Protein AF-A0A8J9X5U4-F1 (afdb_monomer)

Structure (mmCIF, N/CA/C/O backbone):
data_AF-A0A8J9X5U4-F1
#
_entry.id   AF-A0A8J9X5U4-F1
#
loop_
_atom_site.group_PDB
_atom_site.id
_atom_site.type_symbol
_atom_site.label_atom_id
_atom_site.label_alt_id
_atom_site.label_comp_id
_atom_site.label_asym_id
_atom_site.label_entity_id
_atom_site.label_seq_id
_atom_site.pdbx_PDB_ins_code
_atom_site.Cartn_x
_atom_site.Cartn_y
_atom_site.Cartn_z
_atom_site.occupancy
_atom_site.B_iso_or_equiv
_atom_site.auth_seq_id
_atom_site.auth_comp_id
_atom_site.auth_asym_id
_atom_site.auth_atom_id
_atom_site.pdbx_PDB_model_num
ATOM 1 N N . MET A 1 1 ? 25.951 19.486 60.651 1.00 38.19 1 MET A N 1
ATOM 2 C CA . MET A 1 1 ? 25.267 19.119 61.910 1.00 38.19 1 MET A CA 1
ATOM 3 C C . MET A 1 1 ? 23.852 18.685 61.568 1.00 38.19 1 MET A C 1
ATOM 5 O O . MET A 1 1 ? 23.184 19.442 60.884 1.00 38.19 1 MET A O 1
ATOM 9 N N . SER A 1 2 ? 23.443 17.510 62.063 1.00 40.94 2 SER A N 1
ATOM 10 C CA . SER A 1 2 ? 22.063 16.985 62.125 1.00 40.94 2 SER A CA 1
ATOM 11 C C . SER A 1 2 ? 21.361 16.609 60.808 1.00 40.94 2 SER A C 1
ATOM 13 O O . SER A 1 2 ? 21.300 17.415 59.897 1.00 40.94 2 SER A O 1
ATOM 15 N N . LEU A 1 3 ? 20.711 15.458 60.626 1.00 41.94 3 LEU A N 1
ATOM 16 C CA . LEU A 1 3 ? 20.742 14.124 61.241 1.00 41.94 3 LEU A CA 1
ATOM 17 C C . LEU A 1 3 ? 19.920 13.233 60.284 1.00 41.94 3 LEU A C 1
ATOM 19 O O . LEU A 1 3 ? 18.835 13.613 59.849 1.00 41.94 3 LEU A O 1
ATOM 23 N N . LEU A 1 4 ? 20.455 12.062 59.938 1.00 44.91 4 LEU A N 1
ATOM 24 C CA . LEU A 1 4 ? 19.804 11.030 59.129 1.00 44.91 4 LEU A CA 1
ATOM 25 C C . LEU A 1 4 ? 18.560 10.468 59.836 1.00 44.91 4 LEU A C 1
ATOM 27 O O . LEU A 1 4 ? 18.653 10.064 60.992 1.00 44.91 4 LEU A O 1
ATOM 31 N N . SER A 1 5 ? 17.442 10.319 59.118 1.00 50.62 5 SER A N 1
ATOM 32 C CA . SER A 1 5 ? 16.301 9.507 59.566 1.00 50.62 5 SER A CA 1
ATOM 33 C C . SER A 1 5 ? 16.120 8.299 58.644 1.00 50.62 5 SER A C 1
ATOM 35 O O . SER A 1 5 ? 15.529 8.374 57.568 1.00 50.62 5 SER A O 1
ATOM 37 N N . LYS A 1 6 ? 16.702 7.173 59.072 1.00 47.91 6 LYS A N 1
ATOM 38 C CA . LYS A 1 6 ? 16.512 5.830 58.509 1.00 47.91 6 LYS A CA 1
ATOM 39 C C . LYS A 1 6 ? 15.153 5.288 58.961 1.00 47.91 6 LYS A C 1
ATOM 41 O O . LYS A 1 6 ? 14.964 5.043 60.150 1.00 47.91 6 LYS A O 1
ATOM 46 N N . ARG A 1 7 ? 14.238 5.016 58.026 1.00 56.69 7 ARG A N 1
ATOM 47 C CA . ARG A 1 7 ? 13.051 4.188 58.297 1.00 56.69 7 ARG A CA 1
ATOM 48 C C . ARG A 1 7 ? 13.426 2.709 58.176 1.00 56.69 7 ARG A C 1
ATOM 50 O O . ARG A 1 7 ? 13.866 2.260 57.123 1.00 56.69 7 ARG A O 1
ATOM 57 N N . ARG A 1 8 ? 13.283 1.976 59.283 1.00 51.25 8 ARG A N 1
ATOM 58 C CA . ARG A 1 8 ? 13.399 0.514 59.367 1.00 51.25 8 ARG A CA 1
ATOM 59 C C . ARG A 1 8 ? 12.110 -0.123 58.842 1.00 51.25 8 ARG A C 1
ATOM 61 O O . ARG A 1 8 ? 11.031 0.247 59.295 1.00 51.25 8 ARG A O 1
ATOM 68 N N . MET A 1 9 ? 12.234 -1.086 57.933 1.00 44.50 9 MET A N 1
ATOM 69 C CA . MET A 1 9 ? 11.174 -2.048 57.622 1.00 44.50 9 MET A CA 1
ATOM 70 C C . MET A 1 9 ? 11.303 -3.237 58.580 1.00 44.50 9 MET A C 1
ATOM 72 O O . MET A 1 9 ? 12.397 -3.779 58.733 1.00 44.50 9 MET A O 1
ATOM 76 N N . SER A 1 10 ? 10.200 -3.620 59.222 1.00 47.12 10 SER A N 1
ATOM 77 C CA . SER A 1 10 ? 10.082 -4.878 59.967 1.00 47.12 10 SER A CA 1
ATOM 78 C C . SER A 1 10 ? 9.457 -5.959 59.076 1.00 47.12 10 SER A C 1
ATOM 80 O O . SER A 1 10 ? 8.555 -5.635 58.301 1.00 47.12 10 SER A O 1
ATOM 82 N N . PRO A 1 11 ? 9.886 -7.229 59.192 1.00 49.00 11 PRO A N 1
ATOM 83 C CA . PRO A 1 11 ? 9.320 -8.345 58.449 1.00 49.00 11 PRO A CA 1
ATOM 84 C C . PRO A 1 11 ? 8.130 -8.940 59.216 1.00 49.00 11 PRO A C 1
ATOM 86 O O . PRO A 1 11 ? 8.239 -9.234 60.406 1.00 49.00 11 PRO A O 1
ATOM 89 N N . VAL A 1 12 ? 6.997 -9.143 58.543 1.00 53.00 12 VAL A N 1
ATOM 90 C CA . VAL A 1 12 ? 5.876 -9.920 59.089 1.00 53.00 12 VAL A CA 1
ATOM 91 C C . VAL A 1 12 ? 5.874 -11.299 58.439 1.00 53.00 12 VAL A C 1
ATOM 93 O O . VAL A 1 12 ? 5.533 -11.466 57.275 1.00 53.00 12 VAL A O 1
ATOM 96 N N . LEU A 1 13 ? 6.387 -12.232 59.236 1.00 48.12 13 LEU A N 1
ATOM 97 C CA . LEU A 1 13 ? 5.927 -13.590 59.515 1.00 48.12 13 LEU A CA 1
ATOM 98 C C . LEU A 1 13 ? 5.074 -14.340 58.472 1.00 48.12 13 LEU A C 1
ATOM 100 O O . LEU A 1 13 ? 3.960 -13.951 58.128 1.00 48.12 13 LEU A O 1
ATOM 104 N N . LEU A 1 14 ? 5.599 -15.519 58.121 1.00 43.94 14 LEU A N 1
ATOM 105 C CA . LEU A 1 14 ? 4.920 -16.659 57.513 1.00 43.94 14 LEU A CA 1
ATOM 106 C C . LEU A 1 14 ? 3.570 -16.973 58.180 1.00 43.94 14 LEU A C 1
ATOM 108 O O . LEU A 1 14 ? 3.493 -17.112 59.400 1.00 43.94 14 LEU A O 1
ATOM 112 N N . CYS A 1 15 ? 2.563 -17.266 57.360 1.00 44.81 15 CYS A N 1
ATOM 113 C CA . CYS A 1 15 ? 1.479 -18.177 57.715 1.00 44.81 15 CYS A CA 1
ATOM 114 C C . CYS A 1 15 ? 1.387 -19.263 56.641 1.00 44.81 15 CYS A C 1
ATOM 116 O O . CYS A 1 15 ? 0.947 -19.028 55.518 1.00 44.81 15 CYS A O 1
ATOM 118 N N . LEU A 1 16 ? 1.864 -20.449 57.017 1.00 44.56 16 LEU A N 1
ATOM 119 C CA . LEU A 1 16 ? 1.580 -21.722 56.371 1.00 44.56 16 LEU A CA 1
ATOM 120 C C . LEU A 1 16 ? 0.110 -22.068 56.637 1.00 44.56 16 LEU A C 1
ATOM 122 O O . LEU A 1 16 ? -0.295 -22.118 57.797 1.00 44.56 16 LEU A O 1
ATOM 126 N N . LEU A 1 17 ? -0.666 -22.351 55.591 1.00 46.31 17 LEU A N 1
ATOM 127 C CA . LEU A 1 17 ? -1.939 -23.062 55.712 1.00 46.31 17 LEU A CA 1
ATOM 128 C C . LEU A 1 17 ? -2.003 -24.220 54.702 1.00 46.31 17 LEU A C 1
ATOM 130 O O . LEU A 1 17 ? -1.425 -24.114 53.618 1.00 46.31 17 LEU A O 1
ATOM 134 N N . PRO A 1 18 ? -2.642 -25.344 55.077 1.00 49.91 18 PRO A N 1
ATOM 135 C CA . PRO A 1 18 ? -2.452 -26.632 54.431 1.00 49.91 18 PRO A CA 1
ATOM 136 C C . PRO A 1 18 ? -3.405 -26.894 53.257 1.00 49.91 18 PRO A C 1
ATOM 138 O O . PRO A 1 18 ? -4.573 -26.518 53.257 1.00 49.91 18 PRO A O 1
ATOM 141 N N . VAL A 1 19 ? -2.842 -27.629 52.298 1.00 48.72 19 VAL A N 1
ATOM 142 C CA . VAL A 1 19 ? -3.423 -28.563 51.322 1.00 48.72 19 VAL A CA 1
ATOM 143 C C . VAL A 1 19 ? -4.835 -29.051 51.653 1.00 48.72 19 VAL A C 1
ATOM 145 O O . VAL A 1 19 ? -4.960 -29.852 52.567 1.00 48.72 19 VAL A O 1
ATOM 148 N N . TRP A 1 20 ? -5.832 -28.713 50.824 1.00 46.94 20 TRP A N 1
ATOM 149 C CA . TRP A 1 20 ? -6.982 -29.577 50.502 1.00 46.94 20 TRP A CA 1
ATOM 150 C C . TRP A 1 20 ? -7.386 -29.363 49.030 1.00 46.94 20 TRP A C 1
ATOM 152 O O . TRP A 1 20 ? -7.808 -28.280 48.632 1.00 46.94 20 TRP A O 1
ATOM 162 N N . LEU A 1 21 ? -7.204 -30.413 48.221 1.00 42.12 21 LEU A N 1
ATOM 163 C CA . LEU A 1 21 ? -7.735 -30.569 46.862 1.00 42.12 21 LEU A CA 1
ATOM 164 C C . LEU A 1 21 ? -9.269 -30.739 46.892 1.00 42.12 21 LEU A C 1
ATOM 166 O O . LEU A 1 21 ? -9.804 -31.273 47.865 1.00 42.12 21 LEU A O 1
ATOM 170 N N . PRO A 1 22 ? -9.966 -30.422 45.786 1.00 51.16 22 PRO A N 1
ATOM 171 C CA . PRO A 1 22 ? -10.439 -31.535 44.964 1.00 51.16 22 PRO A CA 1
ATOM 172 C C . PRO A 1 22 ? -10.187 -31.349 43.461 1.00 51.16 22 PRO A C 1
ATOM 174 O O . PRO A 1 22 ? -10.480 -30.313 42.867 1.00 51.16 22 PRO A O 1
ATOM 177 N N . LEU A 1 23 ? -9.684 -32.434 42.863 1.00 47.12 23 LEU A N 1
ATOM 178 C CA . LEU A 1 23 ? -9.722 -32.751 41.437 1.00 47.12 23 LEU A CA 1
ATOM 179 C C . LEU A 1 23 ? -11.150 -32.543 40.898 1.00 47.12 23 LEU A C 1
ATOM 181 O O . LEU A 1 23 ? -12.060 -33.282 41.267 1.00 47.12 23 LEU A O 1
ATOM 185 N N . TRP A 1 24 ? -11.330 -31.599 39.978 1.00 47.09 24 TRP A N 1
ATOM 186 C CA . TRP A 1 24 ? -12.426 -31.649 39.012 1.00 47.09 24 TRP A CA 1
ATOM 187 C C . TRP A 1 24 ? -11.847 -32.109 37.677 1.00 47.09 24 TRP A C 1
ATOM 189 O O . TRP A 1 24 ? -11.163 -31.356 36.984 1.00 47.09 24 TRP A O 1
ATOM 199 N N . LEU A 1 25 ? -12.106 -33.377 37.345 1.00 43.56 25 LEU A N 1
ATOM 200 C CA . LEU A 1 25 ? -11.955 -33.911 35.996 1.00 43.56 25 LEU A CA 1
ATOM 201 C C . LEU A 1 25 ? -12.872 -33.108 35.066 1.00 43.56 25 LEU A C 1
ATOM 203 O O . LEU A 1 25 ? -14.087 -33.291 35.068 1.00 43.56 25 LEU A O 1
ATOM 207 N N . SER A 1 26 ? -12.290 -32.230 34.260 1.00 48.50 26 SER A N 1
ATOM 208 C CA . SER A 1 26 ? -12.940 -31.704 33.063 1.00 48.50 26 SER A CA 1
ATOM 209 C C . SER A 1 26 ? -12.606 -32.656 31.919 1.00 48.50 26 SER A C 1
ATOM 211 O O . SER A 1 26 ? -11.497 -32.670 31.391 1.00 48.50 26 SER A O 1
ATOM 213 N N . SER A 1 27 ? -13.560 -33.517 31.580 1.00 48.53 27 SER A N 1
ATOM 214 C CA . SER A 1 27 ? -13.525 -34.328 30.366 1.00 48.53 27 SER A CA 1
ATOM 215 C C . SER A 1 27 ? -13.475 -33.419 29.130 1.00 48.53 27 SER A C 1
ATOM 217 O O . SER A 1 27 ? -14.332 -32.537 29.021 1.00 48.53 27 SER A O 1
ATOM 219 N N . PRO A 1 28 ? -12.555 -33.625 28.172 1.00 47.59 28 PRO A N 1
ATOM 220 C CA . PRO A 1 28 ? -12.662 -32.982 26.873 1.00 47.59 28 PRO A CA 1
ATOM 221 C C . PRO A 1 28 ? -13.843 -33.607 26.125 1.00 47.59 28 PRO A C 1
ATOM 223 O O . PRO A 1 28 ? -13.798 -34.764 25.716 1.00 47.59 28 PRO A O 1
ATOM 226 N N . THR A 1 29 ? -14.922 -32.848 25.961 1.00 53.91 29 THR A N 1
ATOM 227 C CA . THR A 1 29 ? -15.943 -33.142 24.954 1.00 53.91 29 THR A CA 1
ATOM 228 C C . THR A 1 29 ? -15.293 -33.060 23.573 1.00 53.91 29 THR A C 1
ATOM 230 O O . THR A 1 29 ? -14.795 -31.988 23.219 1.00 53.91 29 THR A O 1
ATOM 233 N N . PRO A 1 30 ? -15.285 -34.134 22.767 1.00 46.81 30 PRO A N 1
ATOM 234 C CA . PRO A 1 30 ? -14.926 -34.009 21.367 1.00 46.81 30 PRO A CA 1
ATOM 235 C C . PRO A 1 30 ? -16.023 -33.206 20.662 1.00 46.81 30 PRO A C 1
ATOM 237 O O . PRO A 1 30 ? -17.178 -33.628 20.595 1.00 46.81 30 PRO A O 1
ATOM 240 N N . CYS A 1 31 ? -15.655 -32.041 20.131 1.00 41.59 31 CYS A N 1
ATOM 241 C CA . CYS A 1 31 ? -16.424 -31.349 19.105 1.00 41.59 31 CYS A CA 1
ATOM 242 C C . CYS A 1 31 ? -16.452 -32.237 17.854 1.00 41.59 31 CYS A C 1
ATOM 244 O O . CYS A 1 31 ? -15.626 -32.094 16.956 1.00 41.59 31 CYS A O 1
ATOM 246 N N . ALA A 1 32 ? -17.381 -33.190 17.812 1.00 42.41 32 ALA A N 1
ATOM 247 C CA . ALA A 1 32 ? -17.738 -33.876 16.586 1.00 42.41 32 ALA A CA 1
ATOM 248 C C . ALA A 1 32 ? -18.433 -32.854 15.678 1.00 42.41 32 ALA A C 1
ATOM 250 O O . ALA A 1 32 ? -19.582 -32.471 15.899 1.00 42.41 32 ALA A O 1
ATOM 251 N N . ALA A 1 33 ? -17.697 -32.373 14.680 1.00 42.31 33 ALA A N 1
ATOM 252 C CA . ALA A 1 33 ? -18.239 -31.619 13.566 1.00 42.31 33 ALA A CA 1
ATOM 253 C C . ALA A 1 33 ? -19.205 -32.526 12.788 1.00 42.31 33 ALA A C 1
ATOM 255 O O . ALA A 1 33 ? -18.793 -33.349 11.977 1.00 42.31 33 ALA A O 1
ATOM 256 N N . PHE A 1 34 ? -20.499 -32.395 13.071 1.00 37.59 34 PHE A N 1
ATOM 257 C CA . PHE A 1 34 ? -21.572 -33.055 12.336 1.00 37.59 34 PHE A CA 1
ATOM 258 C C . PHE A 1 34 ? -22.108 -32.079 11.283 1.00 37.59 34 PHE A C 1
ATOM 260 O O . PHE A 1 34 ? -23.144 -31.446 11.465 1.00 37.59 34 PHE A O 1
ATOM 267 N N . TRP A 1 35 ? -21.370 -31.914 10.184 1.00 38.69 35 TRP A N 1
ATOM 268 C CA . TRP A 1 35 ? -21.890 -31.271 8.977 1.00 38.69 35 TRP A CA 1
ATOM 269 C C . TRP A 1 35 ? -22.367 -32.358 8.017 1.00 38.69 35 TRP A C 1
ATOM 271 O O . TRP A 1 35 ? -21.670 -32.718 7.079 1.00 38.69 35 TRP A O 1
ATOM 281 N N . ASN A 1 36 ? -23.565 -32.886 8.262 1.00 34.97 36 ASN A N 1
ATOM 282 C CA . ASN A 1 36 ? -24.347 -33.561 7.230 1.00 34.97 36 ASN A CA 1
ATOM 283 C C . ASN A 1 36 ? -25.553 -32.675 6.928 1.00 34.97 36 ASN A C 1
ATOM 285 O O . ASN A 1 36 ? -26.616 -32.822 7.525 1.00 34.97 36 ASN A O 1
ATOM 289 N N . VAL A 1 37 ? -25.368 -31.716 6.021 1.00 41.31 37 VAL A N 1
ATOM 290 C CA . VAL A 1 37 ? -26.493 -31.066 5.346 1.00 41.31 37 VAL A CA 1
ATOM 291 C C . VAL A 1 37 ? -26.806 -31.919 4.125 1.00 41.31 37 VAL A C 1
ATOM 293 O O . VAL A 1 37 ? -26.071 -31.907 3.142 1.00 41.31 37 VAL A O 1
ATOM 296 N N . GLN A 1 38 ? -27.890 -32.687 4.215 1.00 34.88 38 GLN A N 1
ATOM 297 C CA . GLN A 1 38 ? -28.563 -33.247 3.050 1.00 34.88 38 GLN A CA 1
ATOM 298 C C . GLN A 1 38 ? -29.183 -32.083 2.272 1.00 34.88 38 GLN A C 1
ATOM 300 O O . GLN A 1 38 ? -30.127 -31.449 2.737 1.00 34.88 38 GLN A O 1
ATOM 305 N N . THR A 1 39 ? -28.636 -31.768 1.103 1.00 40.47 39 THR A N 1
ATOM 306 C CA . THR A 1 39 ? -29.326 -30.941 0.111 1.00 40.47 39 THR A CA 1
ATOM 307 C C . THR A 1 39 ? -30.277 -31.833 -0.674 1.00 40.47 39 THR A C 1
ATOM 309 O O . THR A 1 39 ? -29.838 -32.697 -1.431 1.00 40.47 39 THR A O 1
ATOM 312 N N . GLU A 1 40 ? -31.578 -31.639 -0.468 1.00 43.41 40 GLU A N 1
ATOM 313 C CA . GLU A 1 40 ? -32.618 -32.225 -1.308 1.00 43.41 40 GLU A CA 1
ATOM 314 C C . GLU A 1 40 ? -32.564 -31.618 -2.718 1.00 43.41 40 GLU A C 1
ATOM 316 O O . GLU A 1 40 ? -32.373 -30.415 -2.909 1.00 43.41 40 GLU A O 1
ATOM 321 N N . ASN A 1 41 ? -32.706 -32.498 -3.706 1.00 43.06 41 ASN A N 1
ATOM 322 C CA . ASN A 1 41 ? -32.618 -32.215 -5.129 1.00 43.06 41 ASN A CA 1
ATOM 323 C C . ASN A 1 41 ? -33.816 -31.377 -5.605 1.00 43.06 41 ASN A C 1
ATOM 325 O O . ASN A 1 41 ? -34.915 -31.899 -5.779 1.00 43.06 41 ASN A O 1
ATOM 329 N N . GLY A 1 42 ? -33.589 -30.091 -5.875 1.00 38.09 42 GLY A N 1
ATOM 330 C CA . GLY A 1 42 ? -34.468 -29.263 -6.699 1.00 38.09 42 GLY A CA 1
ATOM 331 C C . GLY A 1 42 ? -33.877 -29.136 -8.100 1.00 38.09 42 GLY A C 1
ATOM 332 O O . GLY A 1 42 ? -32.965 -28.342 -8.311 1.00 38.09 42 GLY A O 1
ATOM 333 N N . ALA A 1 43 ? -34.369 -29.946 -9.037 1.00 38.75 43 ALA A N 1
ATOM 334 C CA . ALA A 1 43 ? -33.974 -29.908 -10.439 1.00 38.75 43 ALA A CA 1
ATOM 335 C C . ALA A 1 43 ? -34.405 -28.581 -11.086 1.00 38.75 43 ALA A C 1
ATOM 337 O O . ALA A 1 43 ? -35.595 -28.329 -11.273 1.00 38.75 43 ALA A O 1
ATOM 338 N N . ALA A 1 44 ? -33.429 -27.745 -11.434 1.00 41.88 44 ALA A N 1
ATOM 339 C CA . ALA A 1 44 ? -33.584 -26.667 -12.398 1.00 41.88 44 ALA A CA 1
ATOM 340 C C . ALA A 1 44 ? -32.655 -26.979 -13.574 1.00 41.88 44 ALA A C 1
ATOM 342 O O . ALA A 1 44 ? -31.433 -26.957 -13.447 1.00 41.88 44 ALA A O 1
ATOM 343 N N . GLU A 1 45 ? -33.272 -27.352 -14.688 1.00 40.00 45 GLU A N 1
ATOM 344 C CA . GLU A 1 45 ? -32.647 -27.653 -15.969 1.00 40.00 45 GLU A CA 1
ATOM 345 C C . GLU A 1 45 ? -32.028 -26.365 -16.538 1.00 40.00 45 GLU A C 1
ATOM 347 O O . GLU A 1 45 ? -32.735 -25.407 -16.854 1.00 40.00 45 GLU A O 1
ATOM 352 N N . VAL A 1 46 ? -30.694 -26.315 -16.606 1.00 44.72 46 VAL A N 1
ATOM 353 C CA . VAL A 1 46 ? -29.941 -25.234 -17.252 1.00 44.72 46 VAL A CA 1
ATOM 354 C C . VAL A 1 46 ? -29.403 -25.774 -18.568 1.00 44.72 46 VAL A C 1
ATOM 356 O O . VAL A 1 46 ? -28.701 -26.780 -18.597 1.00 44.72 46 VAL A O 1
ATOM 359 N N . VAL A 1 47 ? -29.786 -25.093 -19.644 1.00 41.84 47 VAL A N 1
ATOM 360 C CA . VAL A 1 47 ? -29.390 -25.358 -21.026 1.00 41.84 47 VAL A CA 1
ATOM 361 C C . VAL A 1 47 ? -27.870 -25.244 -21.154 1.00 41.84 47 VAL A C 1
ATOM 363 O O . VAL A 1 47 ? -27.290 -24.199 -20.864 1.00 41.84 47 VAL A O 1
ATOM 366 N N . ASP A 1 48 ? -27.259 -26.349 -21.572 1.00 37.28 48 ASP A N 1
ATOM 367 C CA . ASP A 1 48 ? -25.824 -26.538 -21.764 1.00 37.28 48 ASP A CA 1
ATOM 368 C C . ASP A 1 48 ? -25.344 -25.745 -22.992 1.00 37.28 48 ASP A C 1
ATOM 370 O O . ASP A 1 48 ? -25.862 -25.918 -24.102 1.00 37.28 48 ASP A O 1
ATOM 374 N N . HIS A 1 49 ? -24.376 -24.849 -22.796 1.00 43.31 49 HIS A N 1
ATOM 375 C CA . HIS A 1 49 ? -23.669 -24.185 -23.885 1.00 43.31 49 HIS A CA 1
ATOM 376 C C . HIS A 1 49 ? -22.187 -24.560 -23.806 1.00 43.31 49 HIS A C 1
ATOM 378 O O . HIS A 1 49 ? -21.436 -24.017 -23.004 1.00 43.31 49 HIS A O 1
ATOM 384 N N . ASP A 1 50 ? -21.845 -25.539 -24.646 1.00 43.16 50 ASP A N 1
ATOM 385 C CA . ASP A 1 50 ? -20.530 -25.888 -25.193 1.00 43.16 50 ASP A CA 1
ATOM 386 C C . ASP A 1 50 ? -19.350 -25.879 -24.205 1.00 43.16 50 ASP A C 1
ATOM 388 O O . ASP A 1 50 ? -18.550 -24.945 -24.114 1.00 43.16 50 ASP A O 1
ATOM 392 N N . SER A 1 51 ? -19.230 -26.982 -23.467 1.00 39.56 51 SER A N 1
ATOM 393 C CA . SER A 1 51 ? -18.095 -27.287 -22.606 1.00 39.56 51 SER A CA 1
ATOM 394 C C . SER A 1 51 ? -16.966 -27.949 -23.405 1.00 39.56 51 SER A C 1
ATOM 396 O O . SER A 1 51 ? -16.879 -29.169 -23.546 1.00 39.56 51 SER A O 1
ATOM 398 N N . GLY A 1 52 ? -16.023 -27.126 -23.869 1.00 36.00 52 GLY A N 1
ATOM 399 C CA . GLY A 1 52 ? -14.666 -27.583 -24.154 1.00 36.00 52 GLY A CA 1
ATOM 400 C C . GLY A 1 52 ? -14.051 -28.161 -22.877 1.00 36.00 52 GLY A C 1
ATOM 401 O O . GLY A 1 52 ? -13.746 -27.437 -21.930 1.00 36.00 52 GLY A O 1
ATOM 402 N N . THR A 1 53 ? -13.898 -29.482 -22.828 1.00 36.66 53 THR A N 1
ATOM 403 C CA . THR A 1 53 ? -13.323 -30.225 -21.703 1.00 36.66 53 THR A CA 1
ATOM 404 C C . THR A 1 53 ? -11.849 -29.872 -21.496 1.00 36.66 53 THR A C 1
ATOM 406 O O . THR A 1 53 ? -10.959 -30.529 -22.035 1.00 36.66 53 THR A O 1
ATOM 409 N N . HIS A 1 54 ? -11.570 -28.868 -20.666 1.00 39.25 54 HIS A N 1
ATOM 410 C CA . HIS A 1 54 ? -10.308 -28.800 -19.938 1.00 39.25 54 HIS A CA 1
ATOM 411 C C . HIS A 1 54 ? -10.441 -29.667 -18.684 1.00 39.25 54 HIS A C 1
ATOM 413 O O . HIS A 1 54 ? -10.961 -29.224 -17.661 1.00 39.25 54 HIS A O 1
ATOM 419 N N . ASN A 1 55 ? -9.963 -30.913 -18.773 1.00 39.41 55 ASN A N 1
ATOM 420 C CA . ASN A 1 55 ? -9.587 -31.707 -17.604 1.00 39.41 55 ASN A CA 1
ATOM 421 C C . ASN A 1 55 ? -8.541 -30.903 -16.821 1.00 39.41 55 ASN A C 1
ATOM 423 O O . ASN A 1 55 ? -7.358 -30.922 -17.150 1.00 39.41 55 ASN A O 1
ATOM 427 N N . ARG A 1 56 ? -8.985 -30.125 -15.834 1.00 48.28 56 ARG A N 1
ATOM 428 C CA . ARG A 1 56 ? -8.097 -29.549 -14.831 1.00 48.28 56 ARG A CA 1
ATOM 429 C C . ARG A 1 56 ? -7.794 -30.665 -13.849 1.00 48.28 56 ARG A C 1
ATOM 431 O O . ARG A 1 56 ? -8.685 -31.082 -13.112 1.00 48.28 56 ARG A O 1
ATOM 438 N N . ASP A 1 57 ? -6.564 -31.163 -13.894 1.00 49.12 57 ASP A N 1
ATOM 439 C CA . ASP A 1 57 ? -6.019 -32.061 -12.886 1.00 49.12 57 ASP A CA 1
ATOM 440 C C . ASP A 1 57 ? -6.342 -31.492 -11.498 1.00 49.12 57 ASP A C 1
ATOM 442 O O . ASP A 1 57 ? -5.90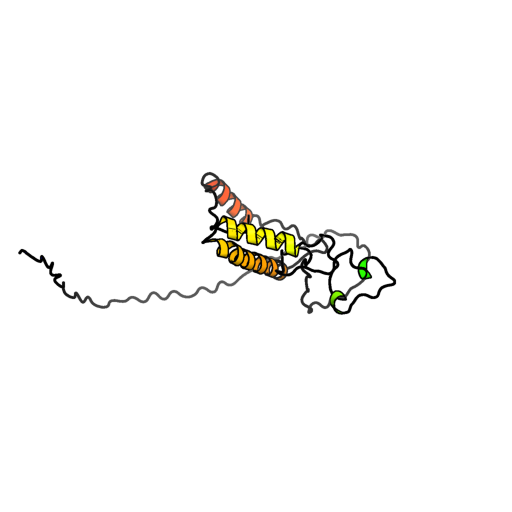0 -30.403 -11.129 1.00 49.12 57 ASP A O 1
ATOM 446 N N . ALA A 1 58 ? -7.171 -32.212 -10.742 1.00 55.97 58 ALA A N 1
ATOM 447 C CA . ALA A 1 58 ? -7.698 -31.781 -9.448 1.00 55.97 58 ALA A CA 1
ATOM 448 C C . ALA A 1 58 ? -6.634 -31.743 -8.328 1.00 55.97 58 ALA A C 1
ATOM 450 O O . ALA A 1 58 ? -6.986 -31.561 -7.165 1.00 55.97 58 ALA A O 1
ATOM 451 N N . ASP A 1 59 ? -5.356 -31.919 -8.676 1.00 57.81 59 ASP A N 1
ATOM 452 C CA . ASP A 1 59 ? -4.251 -32.138 -7.738 1.00 57.81 59 ASP A CA 1
ATOM 453 C C . ASP A 1 59 ? -3.103 -31.119 -7.883 1.00 57.81 59 ASP A C 1
ATOM 455 O O . ASP A 1 59 ? -2.156 -31.122 -7.099 1.00 57.81 59 ASP A O 1
ATOM 459 N N . THR A 1 60 ? -3.177 -30.194 -8.847 1.00 55.38 60 THR A N 1
ATOM 460 C CA . THR A 1 60 ? -2.273 -29.031 -8.882 1.00 55.38 60 THR A CA 1
ATOM 461 C C . THR A 1 60 ? -2.848 -27.890 -8.042 1.00 55.38 60 THR A C 1
ATOM 463 O O . THR A 1 60 ? -3.961 -27.438 -8.332 1.00 55.38 60 THR A O 1
ATOM 466 N N . PRO A 1 61 ? -2.118 -27.378 -7.029 1.00 59.50 61 PRO A N 1
ATOM 467 C CA . PRO A 1 61 ? -2.508 -26.159 -6.334 1.00 59.50 61 PRO A CA 1
ATOM 468 C C . PRO A 1 61 ? -2.734 -25.038 -7.351 1.00 59.50 61 PRO A C 1
ATOM 470 O O . PRO A 1 61 ? -1.880 -24.790 -8.200 1.00 59.50 61 PRO A O 1
ATOM 473 N N . ALA A 1 62 ? -3.885 -24.369 -7.282 1.00 60.03 62 ALA A N 1
ATOM 474 C CA . ALA A 1 62 ? -4.119 -23.182 -8.090 1.00 60.03 62 ALA A CA 1
ATOM 475 C C . ALA A 1 62 ? -3.113 -22.099 -7.670 1.00 60.03 62 ALA A C 1
ATOM 477 O O . ALA A 1 62 ? -3.197 -21.558 -6.565 1.00 60.03 62 ALA A O 1
ATOM 478 N N . GLU A 1 63 ? -2.143 -21.810 -8.535 1.00 61.97 63 GLU A N 1
ATOM 479 C CA . GLU A 1 63 ? -1.204 -20.713 -8.341 1.00 61.97 63 GLU A CA 1
ATOM 480 C C . GLU A 1 63 ? -1.868 -19.419 -8.815 1.00 61.97 63 GLU A C 1
ATOM 482 O O . GLU A 1 63 ? -2.030 -19.167 -10.010 1.00 61.97 63 GLU A O 1
ATOM 487 N N . TYR A 1 64 ? -2.320 -18.610 -7.860 1.00 65.88 64 TYR A N 1
ATOM 488 C CA . TYR A 1 64 ? -2.862 -17.291 -8.152 1.00 65.88 64 TYR A CA 1
ATOM 489 C C . TYR A 1 64 ? -1.711 -16.291 -8.227 1.00 65.88 64 TYR A C 1
ATOM 491 O O . TYR A 1 64 ? -1.055 -16.015 -7.221 1.00 65.88 64 TYR A O 1
ATOM 499 N N . GLY A 1 65 ? -1.484 -15.727 -9.413 1.00 76.50 65 GLY A N 1
ATOM 500 C CA . GLY A 1 65 ? -0.604 -14.573 -9.563 1.00 76.50 65 GLY A CA 1
ATOM 501 C C . GLY A 1 65 ? -1.154 -13.381 -8.776 1.00 76.50 65 GLY A C 1
ATOM 502 O O . GLY A 1 65 ? -2.361 -13.137 -8.767 1.00 76.50 65 GLY A O 1
ATOM 503 N N . VAL A 1 66 ? -0.272 -12.636 -8.113 1.00 85.50 66 VAL A N 1
ATOM 504 C CA . VAL A 1 66 ? -0.627 -11.388 -7.424 1.00 85.50 66 VAL A CA 1
ATOM 505 C C . VAL A 1 66 ? -0.057 -10.189 -8.174 1.00 85.50 66 VAL A C 1
ATOM 507 O O . VAL A 1 66 ? 0.901 -10.308 -8.936 1.00 85.50 66 VAL A O 1
ATOM 510 N N . ASP A 1 67 ? -0.655 -9.021 -7.955 1.00 85.75 67 ASP A N 1
ATOM 511 C CA . ASP A 1 67 ? -0.213 -7.787 -8.598 1.00 85.75 67 ASP A CA 1
ATOM 512 C C . ASP A 1 67 ? 1.232 -7.414 -8.210 1.00 85.75 67 ASP A C 1
ATOM 514 O O . ASP A 1 67 ? 1.622 -7.465 -7.038 1.00 85.75 67 ASP A O 1
ATOM 518 N N . VAL A 1 68 ? 2.004 -7.008 -9.220 1.00 89.12 68 VAL A N 1
ATOM 519 C CA . VAL A 1 68 ? 3.380 -6.491 -9.111 1.00 89.12 68 VAL A CA 1
ATOM 520 C C . VAL A 1 68 ? 3.486 -5.047 -9.606 1.00 89.12 68 VAL A C 1
ATOM 522 O O . VAL A 1 68 ? 4.588 -4.503 -9.676 1.00 89.12 68 VAL A O 1
ATOM 525 N N . SER A 1 69 ? 2.367 -4.422 -9.988 1.00 89.06 69 SER A N 1
ATOM 526 C CA . SER A 1 69 ? 2.344 -3.037 -10.460 1.00 89.06 69 SER A CA 1
ATOM 527 C C . SER A 1 69 ? 2.339 -2.022 -9.312 1.00 89.06 69 SER A C 1
ATOM 529 O O . SER A 1 69 ? 2.829 -0.902 -9.476 1.00 89.06 69 SER A O 1
ATOM 531 N N . PHE A 1 70 ? 1.859 -2.407 -8.130 1.00 90.81 70 PHE A N 1
ATOM 532 C CA . PHE A 1 70 ? 1.888 -1.567 -6.937 1.00 90.81 70 PHE A CA 1
ATOM 533 C C . PHE A 1 70 ? 2.418 -2.342 -5.719 1.00 90.81 70 PHE A C 1
ATOM 535 O O . PHE A 1 70 ? 2.292 -3.570 -5.698 1.00 90.81 70 PHE A O 1
ATOM 542 N N . PRO A 1 71 ? 2.980 -1.674 -4.686 1.00 90.38 71 PRO A N 1
ATOM 543 C CA . PRO A 1 71 ? 3.502 -2.336 -3.483 1.00 90.38 71 PRO A CA 1
ATOM 544 C C . PRO A 1 71 ? 2.416 -2.923 -2.564 1.00 90.38 71 PRO A C 1
ATOM 546 O O . PRO A 1 71 ? 2.403 -2.719 -1.356 1.00 90.38 71 PRO A O 1
ATOM 549 N N . MET A 1 72 ? 1.434 -3.623 -3.128 1.00 90.69 72 MET A N 1
ATOM 550 C CA . MET A 1 72 ? 0.309 -4.206 -2.405 1.00 90.69 72 MET A CA 1
ATOM 551 C C . MET A 1 72 ? 0.680 -5.562 -1.803 1.00 90.69 72 MET A C 1
ATOM 553 O O . MET A 1 72 ? 0.439 -5.792 -0.621 1.00 90.69 72 MET A O 1
ATOM 557 N N . HIS A 1 73 ? 1.281 -6.432 -2.620 1.00 91.88 73 HIS A N 1
ATOM 558 C CA . HIS A 1 73 ? 1.644 -7.811 -2.269 1.00 91.88 73 HIS A CA 1
ATOM 559 C C . HIS A 1 73 ? 3.159 -8.031 -2.194 1.00 91.88 73 HIS A C 1
ATOM 561 O O . HIS A 1 73 ? 3.613 -9.016 -1.617 1.00 91.88 73 HIS A O 1
ATOM 567 N N . HIS A 1 74 ? 3.937 -7.098 -2.742 1.00 90.94 74 HIS A N 1
ATOM 568 C CA . HIS A 1 74 ? 5.391 -7.147 -2.787 1.00 90.94 74 HIS A CA 1
ATOM 569 C C . HIS A 1 74 ? 5.964 -5.789 -2.397 1.00 90.94 74 HIS A C 1
ATOM 571 O O . HIS A 1 74 ? 5.403 -4.758 -2.745 1.00 90.94 74 HIS A O 1
ATOM 577 N N . HIS A 1 75 ? 7.104 -5.782 -1.707 1.00 90.50 75 HIS A N 1
ATOM 578 C CA . HIS A 1 75 ? 7.814 -4.534 -1.413 1.00 90.50 75 HIS A CA 1
ATOM 579 C C . HIS A 1 75 ? 8.475 -3.944 -2.668 1.00 90.50 75 HIS A C 1
ATOM 581 O O . HIS A 1 75 ? 8.614 -2.730 -2.790 1.00 90.50 75 HIS A O 1
ATOM 587 N N . GLN A 1 76 ? 8.916 -4.814 -3.579 1.00 92.12 76 GLN A N 1
ATOM 588 C CA . GLN A 1 76 ? 9.509 -4.432 -4.854 1.00 92.12 76 GLN A CA 1
ATOM 589 C C . GLN A 1 76 ? 8.473 -4.621 -5.957 1.00 92.12 76 GLN A C 1
ATOM 591 O O . GLN A 1 76 ? 7.946 -5.721 -6.129 1.00 92.12 76 GLN A O 1
ATOM 596 N N . VAL A 1 77 ? 8.180 -3.550 -6.691 1.00 92.25 77 VAL A N 1
ATOM 597 C CA . VAL A 1 77 ? 7.314 -3.607 -7.878 1.00 92.25 77 VAL A CA 1
ATOM 598 C C . VAL A 1 77 ? 8.113 -3.894 -9.140 1.00 92.25 77 VAL A C 1
ATOM 600 O O . VAL A 1 77 ? 9.332 -3.721 -9.181 1.00 92.25 77 VAL A O 1
ATOM 603 N N . SER A 1 78 ? 7.412 -4.293 -10.201 1.00 93.19 78 SER A N 1
ATOM 604 C CA . SER A 1 78 ? 8.022 -4.436 -11.518 1.00 93.19 78 SER A CA 1
ATOM 605 C C . SER A 1 78 ? 8.638 -3.113 -11.977 1.00 93.19 78 SER A C 1
ATOM 607 O O . SER A 1 78 ? 7.985 -2.064 -11.983 1.00 93.19 78 SER A O 1
ATOM 609 N N . ASN A 1 79 ? 9.896 -3.190 -12.401 1.00 94.19 79 ASN A N 1
ATOM 610 C CA . ASN A 1 79 ? 10.631 -2.123 -13.073 1.00 94.19 79 ASN A CA 1
ATOM 611 C C . ASN A 1 79 ? 10.641 -2.299 -14.607 1.00 94.19 79 ASN A C 1
ATOM 613 O O . ASN A 1 79 ? 11.332 -1.551 -15.299 1.00 94.19 79 ASN A O 1
ATOM 617 N N . ASN A 1 80 ? 9.878 -3.257 -15.153 1.00 95.31 80 ASN A N 1
ATOM 618 C CA . ASN A 1 80 ? 9.726 -3.456 -16.596 1.00 95.31 80 ASN A CA 1
ATOM 619 C C . ASN A 1 80 ? 8.780 -2.392 -17.178 1.00 95.31 80 ASN A C 1
ATOM 621 O O . ASN A 1 80 ? 7.618 -2.655 -17.473 1.00 95.31 80 ASN A O 1
ATOM 625 N N . TYR A 1 81 ? 9.237 -1.150 -17.269 1.00 94.94 81 TYR A N 1
ATOM 626 C CA . TYR A 1 81 ? 8.377 -0.023 -17.609 1.00 94.94 81 TYR A CA 1
ATOM 627 C C . TYR A 1 81 ? 7.887 -0.027 -19.062 1.00 94.94 81 TYR A C 1
ATOM 629 O O . TYR A 1 81 ? 8.627 -0.365 -19.986 1.00 94.94 81 TYR A O 1
ATOM 637 N N . ALA A 1 82 ? 6.658 0.449 -19.283 1.00 94.00 82 ALA A N 1
ATOM 638 C CA . ALA A 1 82 ? 6.036 0.492 -20.611 1.00 94.00 82 ALA A CA 1
ATOM 639 C C . ALA A 1 82 ? 6.816 1.312 -21.662 1.00 94.00 82 ALA A C 1
ATOM 641 O O . ALA A 1 82 ? 6.668 1.068 -22.853 1.00 94.00 82 ALA A O 1
ATOM 642 N N . TRP A 1 83 ? 7.657 2.266 -21.244 1.00 93.56 83 TRP A N 1
ATOM 643 C CA . TRP A 1 83 ? 8.468 3.097 -22.147 1.00 93.56 83 TRP A CA 1
ATOM 644 C C . TRP A 1 83 ? 9.855 2.519 -22.466 1.00 93.56 83 TRP A C 1
ATOM 646 O O . TRP A 1 83 ? 10.635 3.174 -23.160 1.00 93.56 83 TRP A O 1
ATOM 656 N N . LEU A 1 84 ? 10.210 1.339 -21.944 1.00 95.12 84 LEU A N 1
ATOM 657 C CA . LEU A 1 84 ? 11.484 0.698 -22.281 1.00 95.12 84 LEU A CA 1
ATOM 658 C C . LEU A 1 84 ? 11.498 0.274 -23.763 1.00 95.12 84 LEU A C 1
ATOM 660 O O . LEU A 1 84 ? 10.457 -0.143 -24.271 1.00 95.12 84 LEU A O 1
ATOM 664 N N . PRO A 1 85 ? 12.651 0.338 -24.464 1.00 96.06 85 PRO A N 1
ATOM 665 C CA . PRO A 1 85 ? 12.719 0.080 -25.906 1.00 96.06 85 PRO A CA 1
ATOM 666 C C . PRO A 1 85 ? 12.131 -1.266 -26.344 1.00 96.06 85 PRO A C 1
ATOM 668 O O . PRO A 1 85 ? 11.421 -1.325 -27.339 1.00 96.06 85 PRO A O 1
ATOM 671 N N . HIS A 1 86 ? 12.357 -2.337 -25.578 1.00 94.56 86 HIS A N 1
ATOM 672 C CA . HIS A 1 86 ? 11.819 -3.670 -25.884 1.00 94.56 86 HIS A CA 1
ATOM 673 C C . HIS A 1 86 ? 10.305 -3.809 -25.660 1.00 94.56 86 HIS A C 1
ATOM 675 O O . HIS A 1 86 ? 9.725 -4.806 -26.076 1.00 94.56 86 HIS A O 1
ATOM 681 N N . ASN A 1 87 ? 9.665 -2.838 -25.000 1.00 94.44 87 ASN A N 1
ATOM 682 C CA . ASN A 1 87 ? 8.210 -2.782 -24.820 1.00 94.44 87 ASN A CA 1
ATOM 683 C C . ASN A 1 87 ? 7.531 -1.839 -25.826 1.00 94.44 87 ASN A C 1
ATOM 685 O O . ASN A 1 87 ? 6.313 -1.899 -25.988 1.00 94.44 87 ASN A O 1
ATOM 689 N N . THR A 1 88 ? 8.294 -0.963 -26.487 1.00 95.38 88 THR A N 1
ATOM 690 C CA . THR A 1 88 ? 7.779 0.002 -27.471 1.00 95.38 88 THR A CA 1
ATOM 691 C C . THR A 1 88 ? 8.062 -0.410 -28.912 1.00 95.38 88 THR A C 1
ATOM 693 O O . THR A 1 88 ? 7.264 -0.097 -29.795 1.00 95.38 88 THR A O 1
ATOM 696 N N . ASP A 1 89 ? 9.157 -1.131 -29.157 1.00 95.12 89 ASP A N 1
ATOM 697 C CA . ASP A 1 89 ? 9.579 -1.587 -30.478 1.00 95.12 89 ASP A CA 1
ATOM 698 C C . ASP A 1 89 ? 9.742 -3.113 -30.509 1.00 95.12 89 ASP A C 1
ATOM 700 O O . ASP A 1 89 ? 10.644 -3.682 -29.896 1.00 95.12 89 ASP A O 1
ATOM 704 N N . SER A 1 90 ? 8.889 -3.779 -31.294 1.00 91.75 90 SER A N 1
ATOM 705 C CA . SER A 1 90 ? 8.912 -5.235 -31.490 1.00 91.75 90 SER A CA 1
ATOM 706 C C . SER A 1 90 ? 10.194 -5.773 -32.141 1.00 91.75 90 SER A C 1
ATOM 708 O O . SER A 1 90 ? 10.418 -6.982 -32.126 1.00 91.75 90 SER A O 1
ATOM 710 N N . SER A 1 91 ? 11.020 -4.911 -32.746 1.00 96.25 91 SER A N 1
ATOM 711 C CA . SER A 1 91 ? 12.296 -5.312 -33.349 1.00 96.25 91 SER A CA 1
ATOM 712 C C . SER A 1 91 ? 13.416 -5.502 -32.321 1.00 96.25 91 SER A C 1
ATOM 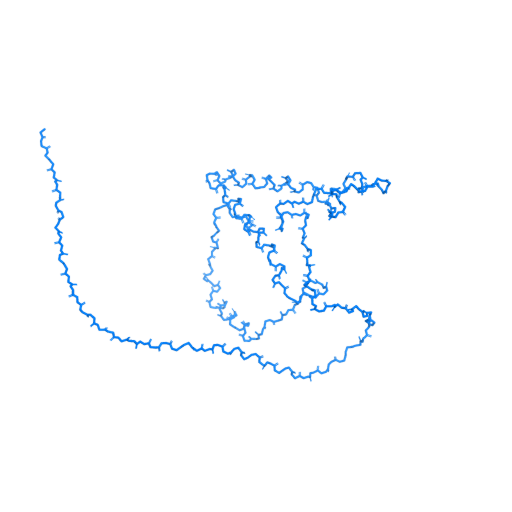714 O O . SER A 1 91 ? 14.397 -6.197 -32.601 1.00 96.25 91 SER A O 1
ATOM 716 N N . VAL A 1 92 ? 13.268 -4.928 -31.123 1.00 95.44 92 VAL A N 1
ATOM 717 C CA . VAL A 1 92 ? 14.240 -5.041 -30.036 1.00 95.44 92 VAL A CA 1
ATOM 718 C C . VAL A 1 92 ? 13.871 -6.248 -29.166 1.00 95.44 92 VAL A C 1
ATOM 720 O O . VAL A 1 92 ? 12.789 -6.267 -28.581 1.00 95.44 92 VAL A O 1
ATOM 723 N N . PRO A 1 93 ? 14.740 -7.268 -29.037 1.00 95.75 93 PRO A N 1
ATOM 724 C CA . PRO A 1 93 ? 14.433 -8.429 -28.210 1.00 95.75 93 PRO A CA 1
ATOM 725 C C . PRO A 1 93 ? 14.369 -8.052 -26.725 1.00 95.75 93 PRO A C 1
ATOM 727 O O . PRO A 1 93 ? 15.185 -7.268 -26.237 1.00 95.75 93 PRO A O 1
ATOM 730 N N . THR A 1 94 ? 13.438 -8.659 -25.987 1.00 95.62 94 THR A N 1
ATOM 731 C CA . THR A 1 94 ? 13.326 -8.491 -24.533 1.00 95.62 94 THR A CA 1
ATOM 732 C C . THR A 1 94 ? 14.582 -9.020 -23.829 1.00 95.62 94 THR A C 1
ATOM 734 O O . THR A 1 94 ? 14.925 -10.198 -24.007 1.00 95.62 94 THR A O 1
ATOM 737 N N . PRO A 1 95 ? 15.265 -8.192 -23.016 1.00 96.31 95 PRO A N 1
ATOM 738 C CA . PRO A 1 95 ? 16.401 -8.635 -22.218 1.00 96.31 95 PRO A CA 1
ATOM 739 C C . PRO A 1 95 ? 16.032 -9.798 -21.277 1.00 96.31 95 PRO A C 1
ATOM 741 O O . PRO A 1 95 ? 14.884 -9.869 -20.824 1.00 96.31 95 PRO A O 1
ATOM 744 N N . PRO A 1 96 ? 16.968 -10.718 -20.966 1.00 96.06 96 PRO A N 1
ATOM 745 C CA . PRO A 1 96 ? 16.690 -11.882 -20.122 1.00 96.06 96 PRO A CA 1
ATOM 746 C C . PRO A 1 96 ? 16.068 -11.537 -18.765 1.00 96.06 96 PRO A C 1
ATOM 748 O O . PRO A 1 96 ? 15.199 -12.268 -18.301 1.00 96.06 96 PRO A O 1
ATOM 751 N N . GLU A 1 97 ? 16.467 -10.421 -18.157 1.00 93.62 97 GLU A N 1
ATOM 752 C CA . GLU A 1 97 ? 15.975 -9.958 -16.859 1.00 93.62 97 GLU A CA 1
ATOM 753 C C . GLU A 1 97 ? 14.489 -9.565 -16.858 1.00 93.62 97 GLU A C 1
ATOM 755 O O . GLU A 1 97 ? 13.851 -9.638 -15.813 1.00 93.62 97 GLU A O 1
ATOM 760 N N . TYR A 1 98 ? 13.919 -9.196 -18.012 1.00 94.00 98 TYR A N 1
ATOM 761 C CA . TYR A 1 98 ? 12.520 -8.764 -18.129 1.00 94.00 98 TYR A CA 1
ATOM 762 C C . TYR A 1 98 ? 11.605 -9.821 -18.748 1.00 94.00 98 TYR A C 1
ATOM 764 O O . TYR A 1 98 ? 10.403 -9.585 -18.861 1.00 94.00 98 TYR A O 1
ATOM 772 N N . ARG A 1 99 ? 12.148 -10.970 -19.170 1.00 91.19 99 ARG A N 1
ATOM 773 C CA . ARG A 1 99 ? 11.407 -11.980 -19.942 1.00 91.19 99 ARG A CA 1
ATOM 774 C C . ARG A 1 99 ? 10.158 -12.484 -19.217 1.00 91.19 99 ARG A C 1
ATOM 776 O O . ARG A 1 99 ? 9.119 -12.631 -19.849 1.00 91.19 99 ARG A O 1
ATOM 783 N N . ASP A 1 100 ? 10.270 -12.686 -17.909 1.00 89.69 100 ASP A N 1
ATOM 784 C CA . ASP A 1 100 ? 9.197 -13.215 -17.062 1.00 89.69 100 ASP A CA 1
ATOM 785 C C . ASP A 1 100 ? 8.546 -12.117 -16.195 1.00 89.69 100 ASP A C 1
ATOM 787 O O . ASP A 1 100 ? 7.784 -12.402 -15.272 1.00 89.69 100 ASP A O 1
ATOM 791 N N . MET A 1 101 ? 8.847 -10.841 -16.471 1.00 89.50 101 MET A N 1
ATOM 792 C CA . MET A 1 101 ? 8.338 -9.701 -15.710 1.00 89.50 101 MET A CA 1
ATOM 793 C C . MET A 1 101 ? 7.176 -9.009 -16.418 1.00 89.50 101 MET A C 1
ATOM 795 O O . MET A 1 101 ? 7.310 -8.523 -17.542 1.00 89.50 101 MET A O 1
ATOM 799 N N . SER A 1 102 ? 6.063 -8.836 -15.708 1.00 89.88 102 SER A N 1
ATOM 800 C CA . SER A 1 102 ? 4.922 -8.050 -16.188 1.00 89.88 102 SER A CA 1
ATOM 801 C C . SER A 1 102 ? 5.312 -6.598 -16.471 1.00 89.88 102 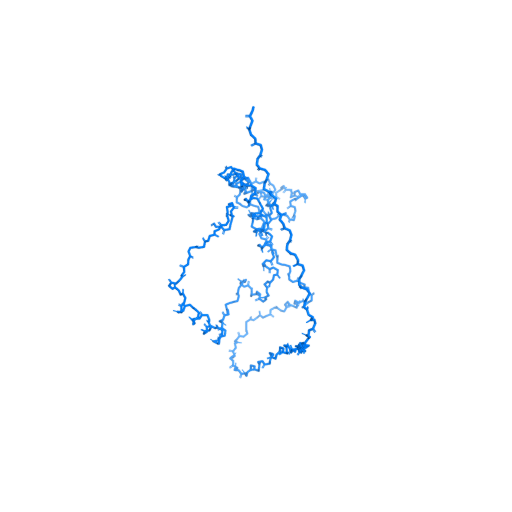SER A C 1
ATOM 803 O O . SER A 1 102 ? 5.986 -5.960 -15.657 1.00 89.88 102 SER A O 1
ATOM 805 N N . VAL A 1 103 ? 4.853 -6.056 -17.602 1.00 92.56 103 VAL A N 1
ATOM 806 C CA . VAL A 1 103 ? 5.049 -4.641 -17.945 1.00 92.56 103 VAL A CA 1
ATOM 807 C C . VAL A 1 103 ? 4.347 -3.753 -16.914 1.00 92.56 103 VAL A C 1
ATOM 809 O O . VAL A 1 103 ? 3.203 -4.004 -16.545 1.00 92.56 103 VAL A O 1
ATOM 812 N N . GLN A 1 104 ? 5.032 -2.704 -16.464 1.00 92.88 104 GLN A N 1
ATOM 813 C CA . GLN A 1 104 ? 4.560 -1.705 -15.511 1.00 92.88 104 GLN A CA 1
ATOM 814 C C . GLN A 1 104 ? 3.995 -0.481 -16.258 1.00 92.88 104 GLN A C 1
ATOM 816 O O . GLN A 1 104 ? 4.775 0.344 -16.755 1.00 92.88 104 GLN A O 1
ATOM 821 N N . PRO A 1 105 ? 2.659 -0.316 -16.343 1.00 91.94 105 PRO A N 1
ATOM 822 C CA . PRO A 1 105 ? 2.049 0.828 -17.017 1.00 91.94 105 PRO A CA 1
ATOM 823 C C . PRO A 1 105 ? 1.993 2.082 -16.134 1.00 91.94 105 PRO A C 1
ATOM 825 O O . PRO A 1 105 ? 1.791 3.181 -16.646 1.00 91.94 105 PRO A O 1
ATOM 828 N N . LEU A 1 106 ? 2.159 1.943 -14.815 1.00 92.44 106 LEU A N 1
ATOM 829 C CA . LEU A 1 106 ? 1.864 3.008 -13.856 1.00 92.44 106 LEU A CA 1
ATOM 830 C C . LEU A 1 106 ? 3.031 3.974 -13.594 1.00 92.44 106 LEU A C 1
ATOM 832 O O . LEU A 1 106 ? 2.922 4.853 -12.743 1.00 92.44 106 LEU A O 1
ATOM 836 N N . GLY A 1 107 ? 4.155 3.855 -14.299 1.00 91.56 107 GLY A N 1
ATOM 837 C CA . GLY A 1 107 ? 5.326 4.681 -14.002 1.00 91.56 107 GLY A CA 1
ATOM 838 C C . GLY A 1 107 ? 6.222 4.089 -12.916 1.00 91.56 107 GLY A C 1
ATOM 839 O O . GLY A 1 107 ? 6.145 2.905 -12.591 1.00 91.56 107 GLY A O 1
ATOM 840 N N . ASN A 1 108 ? 7.083 4.934 -12.343 1.00 93.12 108 ASN A N 1
ATOM 841 C CA . ASN A 1 108 ? 7.964 4.561 -11.236 1.00 93.12 108 ASN A CA 1
ATOM 842 C C . ASN A 1 108 ? 7.191 4.541 -9.905 1.00 93.12 108 ASN A C 1
ATOM 844 O O . ASN A 1 108 ? 7.338 5.425 -9.057 1.00 93.12 108 ASN A O 1
ATOM 848 N N . MET A 1 109 ? 6.325 3.537 -9.753 1.00 93.06 109 MET A N 1
ATOM 849 C CA . MET A 1 109 ? 5.510 3.368 -8.549 1.00 93.06 109 MET A CA 1
ATOM 850 C C . MET A 1 109 ? 6.341 3.037 -7.310 1.00 93.06 109 MET A C 1
ATOM 852 O O . MET A 1 109 ? 5.932 3.413 -6.214 1.00 93.06 109 MET A O 1
ATOM 856 N N . GLN A 1 110 ? 7.527 2.438 -7.480 1.00 94.75 110 GLN A N 1
ATOM 857 C CA . GLN A 1 110 ? 8.461 2.224 -6.375 1.00 94.75 110 GLN A CA 1
ATOM 858 C C . GLN A 1 110 ? 8.852 3.558 -5.735 1.00 94.75 110 GLN A C 1
ATOM 860 O O . GLN A 1 110 ? 8.619 3.755 -4.550 1.00 94.75 110 GLN A O 1
ATOM 865 N N . ALA A 1 111 ? 9.346 4.514 -6.530 1.00 95.50 111 ALA A N 1
ATOM 866 C CA . ALA A 1 111 ? 9.793 5.801 -6.002 1.00 95.50 111 ALA A CA 1
ATOM 867 C C . ALA A 1 111 ? 8.658 6.581 -5.326 1.00 95.50 111 ALA A C 1
ATOM 869 O O . ALA A 1 111 ? 8.847 7.136 -4.247 1.00 95.50 111 ALA A O 1
ATOM 870 N N . ARG A 1 112 ? 7.461 6.594 -5.932 1.00 95.12 112 ARG A N 1
ATOM 871 C CA . ARG A 1 112 ? 6.283 7.248 -5.339 1.00 95.12 112 ARG A CA 1
ATOM 872 C C . ARG A 1 112 ? 5.952 6.677 -3.959 1.00 95.12 112 ARG A C 1
ATOM 874 O O . ARG A 1 112 ? 5.598 7.423 -3.051 1.00 95.12 112 ARG A O 1
ATOM 881 N N . TYR A 1 113 ? 6.032 5.363 -3.822 1.00 95.25 113 TYR A N 1
ATOM 882 C CA . TYR A 1 113 ? 5.721 4.684 -2.578 1.00 95.25 113 TYR A CA 1
ATOM 883 C C . TYR A 1 113 ? 6.835 4.825 -1.532 1.00 95.25 113 TYR A C 1
ATOM 885 O O . TYR A 1 113 ? 6.541 5.056 -0.360 1.00 95.25 113 TYR A O 1
ATOM 893 N N . ASP A 1 114 ? 8.100 4.790 -1.951 1.00 96.12 114 ASP A N 1
ATOM 894 C CA . ASP A 1 114 ? 9.239 5.052 -1.067 1.00 96.12 114 ASP A CA 1
ATOM 895 C C . ASP A 1 114 ? 9.150 6.470 -0.478 1.00 96.12 114 ASP A C 1
ATOM 897 O O . ASP A 1 114 ? 9.359 6.655 0.720 1.00 96.12 114 ASP A O 1
ATOM 901 N N . THR A 1 115 ? 8.752 7.464 -1.288 1.00 97.06 115 THR A N 1
ATOM 902 C CA . THR A 1 115 ? 8.463 8.828 -0.808 1.00 97.06 115 THR A CA 1
ATOM 903 C C . THR A 1 115 ? 7.338 8.839 0.224 1.00 97.06 115 THR A C 1
ATOM 905 O O . THR A 1 115 ? 7.500 9.438 1.280 1.00 97.06 115 THR A O 1
ATOM 908 N N . PHE A 1 116 ? 6.227 8.138 -0.025 1.00 95.00 116 PHE A N 1
ATOM 909 C CA . PHE A 1 116 ? 5.126 8.041 0.940 1.00 95.00 116 PHE A CA 1
ATOM 910 C C . PHE A 1 116 ? 5.586 7.470 2.294 1.00 95.00 116 PHE A C 1
ATOM 912 O O . PHE A 1 116 ? 5.275 8.030 3.348 1.00 95.00 116 PHE A O 1
ATOM 919 N N . LEU A 1 117 ? 6.358 6.378 2.283 1.00 95.94 117 LEU A N 1
ATOM 920 C CA . LEU A 1 117 ? 6.880 5.789 3.517 1.00 95.94 117 LEU A CA 1
ATOM 921 C C . LEU A 1 117 ? 7.873 6.709 4.219 1.00 95.94 117 LEU A C 1
ATOM 923 O O . LEU A 1 117 ? 7.827 6.829 5.445 1.00 95.94 117 LEU A O 1
ATOM 927 N N . GLN A 1 118 ? 8.735 7.382 3.461 1.00 97.38 118 GLN A N 1
ATOM 928 C CA . GLN A 1 118 ? 9.661 8.362 4.010 1.00 97.38 118 GLN A CA 1
ATOM 929 C C . GLN A 1 118 ? 8.911 9.513 4.694 1.00 97.38 118 GLN A C 1
ATOM 931 O O . GLN A 1 118 ? 9.207 9.827 5.846 1.00 97.38 118 GLN A O 1
ATOM 936 N N . GLU A 1 119 ? 7.903 10.090 4.041 1.00 96.94 119 GLU A N 1
ATOM 937 C CA . GLU A 1 119 ? 7.077 11.161 4.609 1.00 96.94 119 GLU A CA 1
ATOM 938 C C . GLU A 1 119 ? 6.356 10.705 5.888 1.00 96.94 119 GLU A C 1
ATOM 940 O O . GLU A 1 119 ? 6.289 11.454 6.864 1.00 96.94 119 GLU A O 1
ATOM 945 N N . CYS A 1 120 ? 5.882 9.454 5.941 1.00 96.06 120 CYS A N 1
ATOM 946 C CA . CYS A 1 120 ? 5.312 8.871 7.160 1.00 96.06 120 CYS A CA 1
ATOM 947 C C . CYS A 1 120 ? 6.347 8.805 8.294 1.00 96.06 120 CYS A C 1
ATOM 949 O O . CYS A 1 120 ? 6.072 9.211 9.430 1.00 96.06 120 CYS A O 1
ATOM 951 N N . VAL A 1 121 ? 7.558 8.326 7.995 1.00 97.50 121 VAL A N 1
ATOM 952 C CA . VAL A 1 121 ? 8.654 8.241 8.970 1.00 97.50 121 VAL A CA 1
ATOM 953 C C . VAL A 1 121 ? 9.010 9.630 9.503 1.00 97.50 121 VAL A C 1
ATOM 955 O O . VAL A 1 121 ? 9.129 9.810 10.718 1.00 97.50 121 VAL A O 1
ATOM 958 N N . GLU A 1 122 ? 9.131 10.618 8.619 1.00 97.50 122 GLU A N 1
ATOM 959 C CA . GLU A 1 122 ? 9.449 12.003 8.968 1.00 97.50 122 GLU A CA 1
ATOM 960 C C . GLU A 1 122 ? 8.350 12.641 9.826 1.00 97.50 122 GLU A C 1
ATOM 962 O O . GLU A 1 122 ? 8.649 13.233 10.868 1.00 97.50 122 GLU A O 1
ATOM 967 N N . TYR A 1 123 ? 7.081 12.449 9.457 1.00 96.38 123 TYR A N 1
ATOM 968 C CA . TYR A 1 123 ? 5.928 12.983 10.184 1.00 96.38 123 TYR A CA 1
ATOM 969 C C . TYR A 1 123 ? 5.873 12.497 11.640 1.00 96.38 123 TYR A C 1
ATOM 971 O O . TYR A 1 123 ? 5.616 13.278 12.561 1.00 96.38 123 TYR A O 1
ATOM 979 N N . TYR A 1 124 ? 6.152 11.212 11.879 1.00 95.81 124 TYR A N 1
ATOM 980 C CA . TYR A 1 124 ? 6.122 10.626 13.224 1.00 95.81 124 TYR A CA 1
ATOM 981 C C . TYR A 1 124 ? 7.473 10.671 13.962 1.00 95.81 124 TYR A C 1
ATOM 983 O O . TYR A 1 124 ? 7.540 10.315 15.150 1.00 95.81 124 TYR A O 1
ATOM 991 N N . GLY A 1 125 ? 8.548 11.114 13.304 1.00 96.19 125 GLY A N 1
ATOM 992 C CA . GLY A 1 125 ? 9.880 11.318 13.874 1.00 96.19 125 GLY A CA 1
ATOM 993 C C . GLY A 1 125 ? 10.402 10.089 14.623 1.00 96.19 125 GLY A C 1
ATOM 994 O O . GLY A 1 125 ? 10.602 9.024 14.051 1.00 96.19 125 GLY A O 1
ATOM 995 N N . LYS A 1 126 ? 10.569 10.195 15.952 1.00 96.19 126 LYS A N 1
ATOM 996 C CA . LYS A 1 126 ? 11.053 9.085 16.807 1.00 96.19 126 LYS A CA 1
ATOM 997 C C . LYS A 1 126 ? 10.173 7.829 16.771 1.00 96.19 126 LYS A C 1
ATOM 999 O O . LYS A 1 126 ? 10.606 6.779 17.230 1.00 96.19 126 LYS A O 1
ATOM 1004 N N . LYS A 1 127 ? 8.923 7.943 16.315 1.00 95.88 127 LYS A N 1
ATOM 1005 C CA . LYS A 1 127 ? 7.990 6.816 16.158 1.00 95.88 127 LYS A CA 1
ATOM 1006 C C . LYS A 1 127 ? 7.813 6.405 14.692 1.00 95.88 127 LYS A C 1
ATOM 1008 O O . LYS A 1 127 ? 6.994 5.529 14.431 1.00 95.88 127 LYS A O 1
ATOM 1013 N N . GLY A 1 128 ? 8.559 7.013 13.768 1.00 94.81 128 GLY A N 1
ATOM 1014 C CA . GLY A 1 128 ? 8.444 6.809 12.326 1.00 94.81 128 GLY A CA 1
ATOM 1015 C C . GLY A 1 128 ? 8.716 5.382 11.868 1.00 94.81 128 GLY A C 1
ATOM 1016 O O . GLY A 1 128 ? 8.036 4.904 10.970 1.00 94.81 128 GLY A O 1
ATOM 1017 N N . GLU A 1 129 ? 9.604 4.648 12.546 1.00 95.50 129 GLU A N 1
ATOM 1018 C CA . GLU A 1 129 ? 9.877 3.232 12.237 1.00 95.50 129 GLU A CA 1
ATOM 1019 C C . GLU A 1 129 ? 8.613 2.354 12.243 1.00 95.50 129 GLU A C 1
ATOM 1021 O O . GLU A 1 129 ? 8.560 1.340 11.551 1.00 95.50 129 GLU A O 1
ATOM 1026 N N . ARG A 1 130 ? 7.560 2.768 12.963 1.00 95.50 130 ARG A N 1
ATOM 1027 C CA . ARG A 1 130 ? 6.271 2.066 12.973 1.00 95.50 130 ARG A CA 1
ATOM 1028 C C . ARG A 1 130 ? 5.576 2.072 11.613 1.00 95.50 130 ARG A C 1
ATOM 1030 O O . ARG A 1 130 ? 4.892 1.101 11.309 1.00 95.50 130 ARG A O 1
ATOM 1037 N N . CYS A 1 131 ? 5.780 3.104 10.793 1.00 95.81 131 CYS A N 1
ATOM 1038 C CA . CYS A 1 131 ? 5.283 3.134 9.414 1.00 95.81 131 CYS A CA 1
ATOM 1039 C C . CYS A 1 131 ? 5.847 1.961 8.616 1.00 95.81 131 CYS 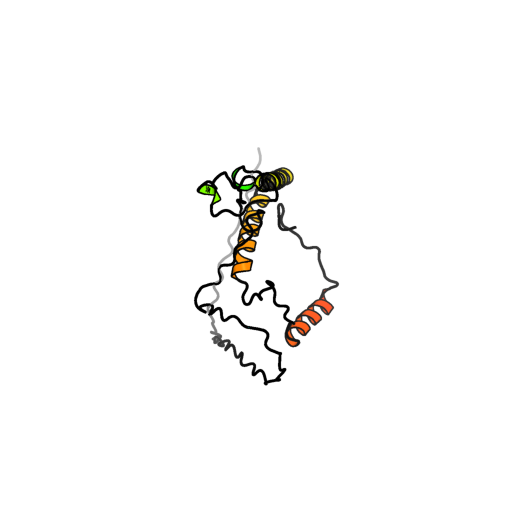A C 1
ATOM 1041 O O . CYS A 1 131 ? 5.108 1.222 7.982 1.00 95.81 131 CYS A O 1
ATOM 1043 N N . VAL A 1 132 ? 7.159 1.743 8.717 1.00 95.06 132 VAL A N 1
ATOM 1044 C CA . VAL A 1 132 ? 7.841 0.674 7.983 1.00 95.06 132 VAL A CA 1
ATOM 1045 C C . VAL A 1 132 ? 7.401 -0.698 8.490 1.00 95.06 132 VAL A C 1
ATOM 1047 O O . VAL A 1 132 ? 7.081 -1.569 7.685 1.00 95.06 132 VAL A O 1
ATOM 1050 N N . SER A 1 133 ? 7.333 -0.899 9.812 1.00 95.38 133 SER A N 1
ATOM 1051 C CA . SER A 1 133 ? 6.938 -2.199 10.368 1.00 95.38 133 SER A CA 1
ATOM 1052 C C . SER A 1 133 ? 5.480 -2.546 10.061 1.00 95.38 133 SER A C 1
ATOM 1054 O O . SER A 1 133 ? 5.181 -3.668 9.666 1.00 95.38 133 SER A O 1
ATOM 1056 N N . THR A 1 134 ? 4.564 -1.584 10.218 1.00 95.12 134 THR A N 1
ATOM 1057 C CA . THR A 1 134 ?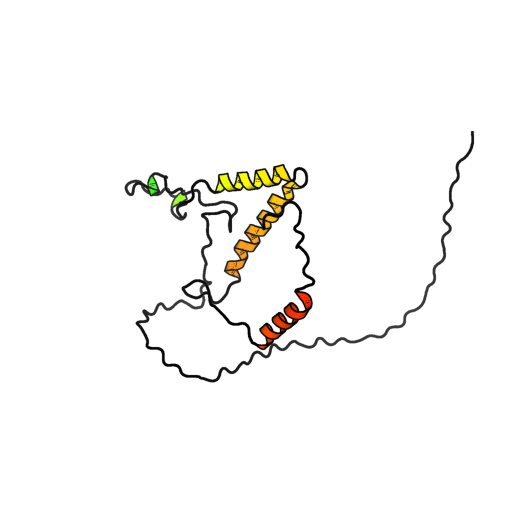 3.140 -1.819 9.937 1.00 95.12 134 THR A CA 1
ATOM 1058 C C . THR A 1 134 ? 2.892 -2.063 8.456 1.00 95.12 134 THR A C 1
ATOM 1060 O O . THR A 1 134 ? 2.041 -2.885 8.121 1.00 95.12 134 THR A O 1
ATOM 1063 N N . GLU A 1 135 ? 3.676 -1.438 7.582 1.00 95.56 135 GLU A N 1
ATOM 1064 C CA . GLU A 1 135 ? 3.570 -1.663 6.151 1.00 95.56 135 GLU A CA 1
ATOM 1065 C C . GLU A 1 135 ? 4.095 -3.031 5.719 1.00 95.56 135 GLU A C 1
ATOM 1067 O O . GLU A 1 135 ? 3.476 -3.701 4.891 1.00 95.56 135 GLU A O 1
ATOM 1072 N N . GLN A 1 136 ? 5.189 -3.498 6.321 1.00 94.69 136 GLN A N 1
ATOM 1073 C CA . GLN A 1 136 ? 5.663 -4.868 6.117 1.00 94.69 136 GLN A CA 1
ATOM 1074 C C . GLN A 1 136 ? 4.591 -5.886 6.520 1.00 94.69 136 GLN A C 1
ATOM 1076 O O . GLN A 1 136 ? 4.316 -6.825 5.767 1.00 94.69 136 GLN A O 1
ATOM 1081 N N . ASP A 1 137 ? 3.929 -5.663 7.658 1.00 94.38 137 ASP A N 1
ATOM 1082 C CA . ASP A 1 137 ? 2.809 -6.495 8.097 1.00 94.38 137 ASP A CA 1
ATOM 1083 C C . ASP A 1 137 ? 1.630 -6.423 7.111 1.00 94.38 137 ASP A C 1
ATOM 1085 O O . ASP A 1 137 ? 1.030 -7.454 6.790 1.00 94.38 137 ASP A O 1
ATOM 1089 N N . ARG A 1 138 ? 1.321 -5.234 6.576 1.00 95.00 138 ARG A N 1
ATOM 1090 C CA . ARG A 1 138 ? 0.233 -5.032 5.609 1.00 95.00 138 ARG A CA 1
ATOM 1091 C C . ARG A 1 138 ? 0.489 -5.810 4.326 1.00 95.00 138 ARG A C 1
ATOM 1093 O O . ARG A 1 138 ? -0.406 -6.520 3.860 1.00 95.00 138 ARG A O 1
ATOM 1100 N N . ILE A 1 139 ? 1.702 -5.726 3.784 1.00 93.81 139 ILE A N 1
ATOM 1101 C CA . ILE A 1 139 ? 2.122 -6.473 2.592 1.00 93.81 139 ILE A CA 1
ATOM 1102 C C . ILE A 1 139 ? 2.051 -7.980 2.867 1.00 93.81 139 ILE A C 1
ATOM 1104 O O . ILE A 1 139 ? 1.454 -8.726 2.089 1.00 93.81 139 ILE A O 1
ATOM 1108 N N . ALA A 1 140 ? 2.571 -8.438 4.010 1.00 93.00 140 ALA A N 1
ATOM 1109 C CA . ALA A 1 140 ? 2.552 -9.851 4.385 1.00 93.00 140 ALA A CA 1
ATOM 1110 C C . ALA A 1 140 ? 1.131 -10.400 4.613 1.00 93.00 140 ALA A C 1
ATOM 1112 O O . ALA A 1 140 ? 0.856 -11.571 4.340 1.00 93.00 140 ALA A O 1
ATOM 1113 N N . MET A 1 141 ? 0.205 -9.595 5.136 1.00 91.94 141 MET A N 1
ATOM 1114 C CA . MET A 1 141 ? -1.208 -9.975 5.243 1.00 91.94 141 MET A CA 1
ATOM 1115 C C . MET A 1 141 ? -1.891 -10.001 3.879 1.00 91.94 141 MET A C 1
ATOM 1117 O O . MET A 1 141 ? -2.599 -10.963 3.582 1.00 91.94 141 MET A O 1
ATOM 1121 N N . SER A 1 142 ? -1.628 -8.999 3.041 1.00 91.38 142 SER A N 1
ATOM 1122 C CA . SER A 1 142 ? -2.187 -8.914 1.689 1.00 91.38 142 SER A CA 1
ATOM 1123 C C . SER A 1 142 ? -1.752 -10.109 0.843 1.00 91.38 142 SER A C 1
ATOM 1125 O O . SER A 1 142 ? -2.583 -10.712 0.180 1.00 91.38 142 SER A O 1
ATOM 1127 N N . LEU A 1 143 ? -0.487 -10.538 0.928 1.00 89.81 143 LEU A N 1
ATOM 1128 C CA . LEU A 1 143 ? 0.023 -11.704 0.194 1.00 89.81 143 LEU A CA 1
ATOM 1129 C C . LEU A 1 143 ? -0.630 -13.031 0.624 1.00 89.81 143 LEU A C 1
ATOM 1131 O O . LEU A 1 143 ? -0.879 -13.905 -0.205 1.00 89.81 143 LEU A O 1
ATOM 1135 N N . ARG A 1 144 ? -0.935 -13.193 1.916 1.00 89.44 144 ARG A N 1
ATOM 1136 C CA . ARG A 1 144 ? -1.542 -14.425 2.457 1.00 89.44 144 ARG A CA 1
ATOM 1137 C C . ARG A 1 144 ? -3.035 -14.552 2.159 1.00 89.44 144 ARG A C 1
ATOM 1139 O O . ARG A 1 144 ? -3.562 -15.667 2.141 1.00 89.44 144 ARG A O 1
ATOM 1146 N N . GLN A 1 145 ? -3.730 -13.432 1.965 1.00 86.56 145 GLN A N 1
ATOM 1147 C CA . GLN A 1 145 ? -5.182 -13.429 1.799 1.00 86.56 145 GLN A CA 1
ATOM 1148 C C . GLN A 1 145 ? -5.630 -14.198 0.538 1.00 86.56 145 GLN A C 1
ATOM 1150 O O . GLN A 1 145 ? -6.466 -15.089 0.694 1.00 86.56 145 GLN A O 1
ATOM 1155 N N . PRO A 1 146 ? -5.064 -13.972 -0.668 1.00 82.88 146 PRO A N 1
ATOM 1156 C CA . PRO A 1 146 ? -5.429 -14.732 -1.862 1.00 82.88 146 PRO A CA 1
ATOM 1157 C C . PRO A 1 146 ? -5.206 -16.238 -1.713 1.00 82.88 146 PRO A C 1
ATOM 1159 O O . PRO A 1 146 ? -6.047 -17.019 -2.144 1.00 82.88 146 PRO A O 1
ATOM 1162 N N . GLN A 1 147 ? -4.123 -16.645 -1.043 1.00 81.12 147 GLN A N 1
ATOM 1163 C CA . GLN A 1 147 ? -3.793 -18.059 -0.820 1.00 81.12 147 GLN A CA 1
ATOM 1164 C C . GLN A 1 147 ? -4.811 -18.773 0.079 1.00 81.12 147 GLN A C 1
ATOM 1166 O O . GLN A 1 147 ? -5.025 -19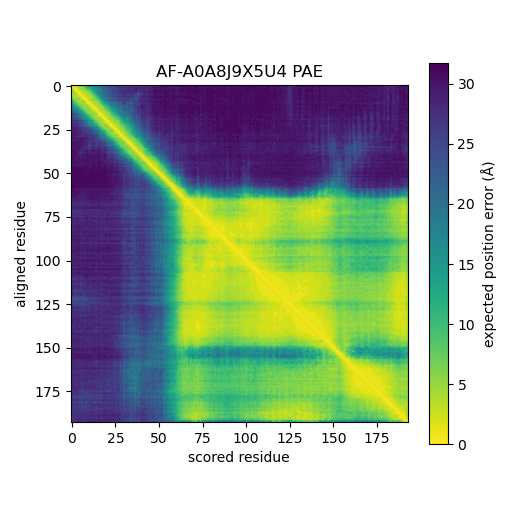.975 -0.046 1.00 81.12 147 GLN A O 1
ATOM 1171 N N . SER A 1 148 ? -5.440 -18.038 0.997 1.00 81.31 148 SER A N 1
ATOM 1172 C CA . SER A 1 148 ? -6.423 -18.592 1.937 1.00 81.31 148 SER A CA 1
ATOM 1173 C C . SER A 1 148 ? -7.832 -18.672 1.347 1.00 81.31 148 SER A C 1
ATOM 1175 O O . SER A 1 148 ? -8.734 -19.251 1.955 1.00 81.31 148 SER A O 1
ATOM 1177 N N . MET A 1 149 ? -8.047 -18.071 0.180 1.00 77.19 149 MET A N 1
ATOM 1178 C CA . MET A 1 149 ? -9.353 -18.006 -0.452 1.00 77.19 149 MET A CA 1
ATOM 1179 C C . MET A 1 149 ? -9.587 -19.247 -1.312 1.00 77.19 149 MET A C 1
ATOM 1181 O O . MET A 1 149 ? -8.862 -19.532 -2.260 1.00 77.19 149 MET A O 1
ATOM 1185 N N . GLN A 1 150 ? -10.633 -19.994 -0.970 1.00 74.44 150 GLN A N 1
ATOM 1186 C CA . GLN A 1 150 ? -11.061 -21.186 -1.697 1.00 74.44 150 GLN A CA 1
ATOM 1187 C C . GLN A 1 150 ? -12.288 -20.868 -2.556 1.00 74.44 150 GLN A C 1
ATOM 1189 O O . GLN A 1 150 ? -13.099 -20.012 -2.201 1.00 74.44 150 GLN A O 1
ATOM 1194 N N . ASN A 1 151 ? -12.480 -21.623 -3.640 1.00 72.69 151 ASN A N 1
ATOM 1195 C CA . ASN A 1 151 ? -13.676 -21.558 -4.490 1.00 72.69 151 ASN A CA 1
ATOM 1196 C C . ASN A 1 151 ? -13.892 -20.211 -5.209 1.00 72.69 151 ASN A C 1
ATOM 1198 O O . ASN A 1 151 ? -15.030 -19.738 -5.310 1.00 72.69 151 ASN A O 1
ATOM 1202 N N . TYR A 1 152 ? -12.826 -19.596 -5.727 1.00 66.25 152 TYR A N 1
ATOM 1203 C CA . TYR A 1 152 ? -12.981 -18.506 -6.687 1.00 66.25 152 TYR A CA 1
ATOM 1204 C C . TYR A 1 152 ? -13.741 -18.997 -7.929 1.00 66.25 152 TYR A C 1
ATOM 1206 O O . TYR A 1 152 ? -13.471 -20.072 -8.459 1.00 66.25 152 TYR A O 1
ATOM 1214 N N . THR A 1 153 ? -14.735 -18.223 -8.365 1.00 69.12 153 THR A N 1
ATOM 1215 C CA . THR A 1 153 ? -15.377 -18.408 -9.674 1.00 69.12 153 THR A CA 1
ATOM 1216 C C . THR A 1 153 ? -14.446 -17.874 -10.763 1.00 69.12 153 THR A C 1
ATOM 1218 O O . THR A 1 153 ? -13.466 -17.196 -10.462 1.00 69.12 153 THR A O 1
ATOM 1221 N N . GLU A 1 154 ? -14.777 -18.105 -12.034 1.00 65.94 154 GLU A N 1
ATOM 1222 C CA . GLU A 1 154 ? -14.070 -17.483 -13.165 1.00 65.94 154 GLU A CA 1
ATOM 1223 C C . GLU A 1 154 ? -13.981 -15.948 -13.041 1.00 65.94 154 GLU A C 1
ATOM 1225 O O . GLU A 1 154 ? -12.996 -15.344 -13.445 1.00 65.94 154 GLU A O 1
ATOM 1230 N N . LEU A 1 155 ? -14.969 -15.320 -12.392 1.00 68.50 155 LEU A N 1
ATOM 1231 C CA . LEU A 1 155 ? -15.017 -13.874 -12.158 1.00 68.50 155 LEU A CA 1
ATOM 1232 C C . LEU A 1 155 ? -14.254 -13.416 -10.901 1.00 68.50 155 LEU A C 1
ATOM 1234 O O . LEU A 1 155 ? -14.298 -12.237 -10.556 1.00 68.50 155 LEU A O 1
ATOM 1238 N N . GLY A 1 156 ? -13.591 -14.324 -10.178 1.00 66.44 156 GLY A N 1
ATOM 1239 C CA . GLY A 1 156 ? -12.789 -13.990 -8.998 1.00 66.44 156 GLY A CA 1
ATOM 1240 C C . GLY A 1 156 ? -13.594 -13.678 -7.732 1.00 66.44 156 GLY A C 1
ATOM 1241 O O . GLY A 1 156 ? -13.022 -13.251 -6.735 1.00 66.44 156 GLY A O 1
ATOM 1242 N N . TYR A 1 157 ? -14.912 -13.905 -7.713 1.00 69.62 157 TYR A N 1
ATOM 1243 C CA . TYR A 1 157 ? -15.718 -13.833 -6.490 1.00 69.62 157 TYR A CA 1
ATOM 1244 C C . TYR A 1 157 ? -17.014 -14.644 -6.607 1.00 69.62 157 TYR A C 1
ATOM 1246 O O . TYR A 1 157 ? -17.723 -14.613 -7.614 1.00 69.62 157 TYR A O 1
ATOM 1254 N N . LYS A 1 158 ? -17.371 -15.356 -5.534 1.00 74.62 158 LYS A N 1
ATOM 1255 C CA . LYS A 1 158 ? -18.671 -16.021 -5.395 1.00 74.62 158 LYS A CA 1
ATOM 1256 C C . LYS A 1 158 ? -19.504 -15.267 -4.368 1.00 74.62 158 LYS A C 1
ATOM 1258 O O . LYS A 1 158 ? -19.177 -15.256 -3.184 1.00 74.62 158 LYS A O 1
ATOM 1263 N N . LYS A 1 159 ? -20.613 -14.665 -4.801 1.00 77.00 159 LYS A N 1
ATOM 1264 C CA . LYS A 1 159 ? -21.575 -14.075 -3.867 1.00 77.00 159 LYS A CA 1
ATOM 1265 C C . LYS A 1 159 ? -22.321 -15.200 -3.156 1.00 77.00 159 LYS A C 1
ATOM 1267 O O . LYS A 1 159 ? -23.120 -15.904 -3.765 1.00 77.00 159 LYS A O 1
ATOM 1272 N N . ILE A 1 160 ? -22.061 -15.360 -1.866 1.00 83.88 160 ILE A N 1
ATOM 1273 C CA . ILE A 1 160 ? -22.786 -16.292 -1.003 1.00 83.88 160 ILE A CA 1
ATOM 1274 C C . ILE A 1 160 ? -23.648 -15.510 -0.015 1.00 83.88 160 ILE A C 1
ATOM 1276 O O . ILE A 1 160 ? -23.275 -14.427 0.436 1.00 83.88 160 ILE A O 1
ATOM 1280 N N . ARG A 1 161 ? -24.824 -16.048 0.309 1.00 89.12 161 ARG A N 1
ATOM 1281 C CA . ARG A 1 161 ? -25.668 -15.517 1.381 1.00 89.12 161 ARG A CA 1
ATOM 1282 C C . ARG A 1 161 ? -25.273 -16.201 2.686 1.00 89.12 161 ARG A C 1
ATOM 1284 O O . ARG A 1 161 ? -25.153 -17.423 2.720 1.00 89.12 161 ARG A O 1
ATOM 1291 N N . ALA A 1 162 ? -25.094 -15.422 3.750 1.00 92.38 162 ALA A N 1
ATOM 1292 C CA . ALA A 1 162 ? -24.905 -15.984 5.083 1.00 92.38 162 ALA A CA 1
ATOM 1293 C C . ALA A 1 162 ? -26.133 -16.837 5.467 1.00 92.38 162 ALA A C 1
ATOM 1295 O O . ALA A 1 162 ? -27.260 -16.388 5.231 1.00 92.38 162 ALA A O 1
ATOM 1296 N N . PRO A 1 163 ? -25.956 -18.036 6.054 1.00 96.62 163 PRO A N 1
ATOM 1297 C CA . PRO A 1 163 ? -27.074 -18.830 6.550 1.00 96.62 163 PRO A CA 1
ATOM 1298 C C . PRO A 1 163 ? -27.950 -18.014 7.502 1.00 96.62 163 PRO A C 1
ATOM 1300 O O . PRO A 1 163 ? -27.433 -17.224 8.294 1.00 96.62 163 PRO A O 1
ATOM 1303 N N . GLU A 1 164 ? -29.265 -18.226 7.457 1.00 97.44 164 GLU A N 1
ATOM 1304 C CA . GLU A 1 164 ? -30.226 -17.382 8.180 1.00 97.44 164 GLU A CA 1
ATOM 1305 C C . GLU A 1 164 ? -29.946 -17.347 9.692 1.00 97.44 164 GLU A C 1
ATOM 1307 O O . GLU A 1 164 ? -29.977 -16.288 10.313 1.00 97.44 164 GLU A O 1
ATOM 1312 N N . ALA A 1 165 ? -29.551 -18.488 10.270 1.00 97.38 165 ALA A N 1
ATOM 1313 C CA . ALA A 1 165 ? -29.156 -18.577 11.673 1.00 97.38 165 ALA A CA 1
ATOM 1314 C C . ALA A 1 165 ? -27.941 -17.691 12.015 1.00 97.38 165 ALA A C 1
ATOM 1316 O O . ALA A 1 165 ? -27.932 -17.039 13.056 1.00 97.38 165 ALA A O 1
ATOM 1317 N N . VAL A 1 166 ? -26.935 -17.624 11.135 1.00 97.06 166 VAL A N 1
ATOM 1318 C CA . VAL A 1 166 ? -25.733 -16.794 11.333 1.00 97.06 166 VAL A CA 1
ATOM 1319 C C . VAL A 1 166 ? -26.069 -15.317 11.150 1.00 97.06 166 VAL A C 1
ATOM 1321 O O . VAL A 1 166 ? -25.670 -14.485 11.965 1.00 97.06 166 VAL A O 1
ATOM 1324 N N . TYR A 1 167 ? -26.837 -14.981 10.111 1.00 97.44 167 TYR A N 1
ATOM 1325 C CA . TYR A 1 167 ? -27.249 -13.601 9.862 1.00 97.44 167 TYR A CA 1
ATOM 1326 C C . TYR A 1 167 ? -28.079 -13.040 11.019 1.00 97.44 167 TYR A C 1
ATOM 1328 O O . TYR A 1 167 ? -27.849 -11.908 11.446 1.00 97.44 167 TYR A O 1
ATOM 1336 N N . LYS A 1 168 ? -28.980 -13.850 11.584 1.00 98.12 168 LYS A N 1
ATOM 1337 C CA . LYS A 1 168 ? -29.762 -13.486 12.766 1.00 98.12 168 LYS A CA 1
ATOM 1338 C C . LYS A 1 168 ? -28.870 -13.080 13.944 1.00 98.12 168 LYS A C 1
ATOM 1340 O O . LYS A 1 168 ? -29.103 -12.026 14.525 1.00 98.12 168 LYS A O 1
ATOM 1345 N N . LEU A 1 169 ? -27.815 -13.845 14.246 1.00 98.06 169 LEU A N 1
ATOM 1346 C CA . LEU A 1 169 ? -26.867 -13.507 15.320 1.00 98.06 169 LEU A CA 1
ATOM 1347 C C . LEU A 1 169 ? -26.170 -12.160 15.076 1.00 98.06 169 LEU A C 1
ATOM 1349 O O . LEU A 1 169 ? -26.056 -11.342 15.990 1.00 98.06 169 LEU A O 1
ATOM 1353 N N . ILE A 1 170 ? -25.737 -11.908 13.837 1.00 97.38 170 ILE A N 1
ATOM 1354 C CA . ILE A 1 170 ? -25.102 -10.640 13.442 1.00 97.38 170 ILE A CA 1
ATOM 1355 C C . ILE A 1 170 ? -26.092 -9.482 13.595 1.00 97.38 170 ILE A C 1
ATOM 1357 O O . ILE A 1 170 ? -25.744 -8.431 14.139 1.00 97.38 170 ILE A O 1
ATOM 1361 N N . ARG A 1 171 ? -27.337 -9.675 13.150 1.00 97.88 171 ARG A N 1
ATOM 1362 C CA . ARG A 1 171 ? -28.394 -8.666 13.237 1.00 97.88 171 ARG A CA 1
ATOM 1363 C C . ARG A 1 171 ? -28.724 -8.319 14.686 1.00 97.88 171 ARG A C 1
ATOM 1365 O O . ARG A 1 171 ? -28.740 -7.144 15.035 1.00 97.88 171 ARG A O 1
ATOM 1372 N N . GLU A 1 172 ? -28.903 -9.321 15.541 1.00 98.12 172 GLU A N 1
ATOM 1373 C CA . GLU A 1 172 ? -29.171 -9.131 16.971 1.00 98.12 172 GLU A CA 1
ATOM 1374 C C . GLU A 1 172 ? -28.005 -8.462 17.707 1.00 98.12 172 GLU A C 1
ATOM 1376 O O . GLU A 1 172 ? -28.217 -7.691 18.645 1.00 98.12 172 GLU A O 1
ATOM 1381 N N . PHE A 1 173 ? -26.759 -8.751 17.322 1.00 97.50 173 PHE A N 1
ATOM 1382 C CA . PHE A 1 173 ? -25.602 -8.015 17.827 1.00 97.50 173 PHE A CA 1
ATOM 1383 C C . PHE A 1 173 ? -25.656 -6.547 17.390 1.00 97.50 173 PHE A C 1
ATOM 1385 O O . PHE A 1 173 ? -25.536 -5.658 18.233 1.00 97.50 173 PHE A O 1
ATOM 1392 N N . TRP A 1 174 ? -25.887 -6.278 16.105 1.00 97.06 174 TRP A N 1
ATOM 1393 C CA . TRP A 1 174 ? -25.964 -4.915 15.584 1.00 97.06 174 TRP A CA 1
ATOM 1394 C C . TRP A 1 174 ? -27.072 -4.098 16.254 1.00 97.06 174 TRP A C 1
ATOM 1396 O O . TRP A 1 174 ? -26.817 -2.991 16.719 1.00 97.06 174 TRP A O 1
ATOM 1406 N N . ASP A 1 175 ? -28.288 -4.636 16.344 1.00 97.81 175 ASP A N 1
ATOM 1407 C CA . ASP A 1 175 ? -29.446 -3.921 16.894 1.00 97.81 175 ASP A CA 1
ATOM 1408 C C . ASP A 1 175 ? -29.260 -3.533 18.363 1.00 97.81 175 ASP A C 1
ATOM 1410 O O . ASP A 1 175 ? -29.731 -2.476 18.784 1.00 97.81 175 ASP A O 1
ATOM 1414 N N . ARG A 1 176 ? -28.524 -4.349 19.126 1.00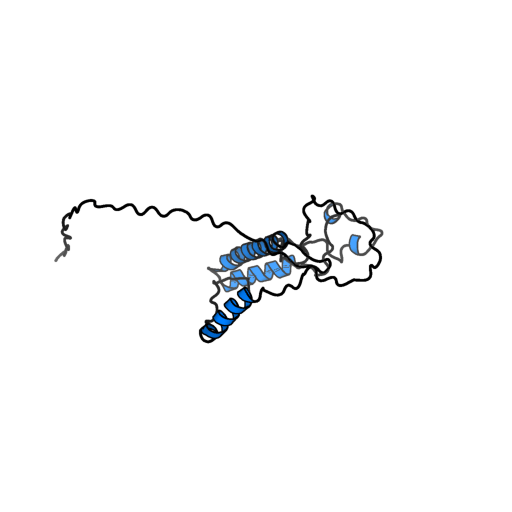 98.06 176 ARG A N 1
ATOM 1415 C CA . ARG A 1 176 ? -28.189 -4.057 20.523 1.00 98.06 176 ARG A CA 1
ATOM 1416 C C . ARG A 1 176 ? -27.069 -3.030 20.674 1.00 98.06 176 ARG A C 1
ATOM 1418 O O . ARG A 1 176 ? -27.148 -2.206 21.575 1.00 98.06 176 ARG A O 1
ATOM 1425 N N . ASN A 1 177 ? -26.045 -3.075 19.818 1.00 97.69 177 ASN A N 1
ATOM 1426 C CA . ASN A 1 177 ? -24.775 -2.385 20.078 1.00 97.69 177 ASN A CA 1
ATOM 1427 C C . ASN A 1 177 ? -24.483 -1.197 19.148 1.00 97.69 177 ASN A C 1
ATOM 1429 O O . ASN A 1 177 ? -23.550 -0.446 19.414 1.00 97.69 177 ASN A O 1
ATOM 1433 N N . ASN A 1 178 ? -25.243 -0.977 18.067 1.00 95.12 178 ASN A N 1
ATOM 1434 C CA . ASN A 1 178 ? -24.888 0.042 17.061 1.00 95.12 178 ASN A CA 1
ATOM 1435 C C . ASN A 1 178 ? -24.820 1.486 17.599 1.00 95.12 178 ASN A C 1
ATOM 1437 O O . ASN A 1 178 ? -24.152 2.332 17.010 1.00 95.12 178 ASN A O 1
ATOM 1441 N N . LYS A 1 179 ? -25.458 1.768 18.741 1.00 97.12 179 LYS A N 1
ATOM 1442 C CA . LYS A 1 179 ? -25.396 3.076 19.414 1.00 97.12 179 LYS A CA 1
ATOM 1443 C C . LYS A 1 179 ? -24.184 3.229 20.336 1.00 97.12 179 LYS A C 1
ATOM 1445 O O . LYS A 1 179 ? -23.900 4.338 20.772 1.00 97.12 179 LYS A O 1
ATOM 1450 N N . GLU A 1 180 ? -23.479 2.140 20.627 1.00 95.88 180 GLU A N 1
ATOM 1451 C CA . GLU A 1 180 ? -22.315 2.093 21.523 1.00 95.88 180 GLU A CA 1
ATOM 1452 C C . GLU A 1 180 ? -20.983 2.127 20.761 1.00 95.88 180 GLU A C 1
ATOM 1454 O O . GLU A 1 180 ? -19.917 1.879 21.331 1.00 95.88 180 GLU A O 1
ATOM 1459 N N . GLN A 1 181 ? -21.035 2.432 19.463 1.00 91.81 181 GLN A N 1
ATOM 1460 C CA . GLN A 1 181 ? -19.851 2.535 18.626 1.00 91.81 181 GLN A CA 1
ATOM 1461 C C . GLN A 1 181 ? -18.852 3.549 19.196 1.00 91.81 181 GLN A C 1
ATOM 1463 O O . GLN A 1 181 ? -19.206 4.642 19.645 1.00 91.81 181 GLN A O 1
ATOM 1468 N N . LYS A 1 182 ? -17.575 3.180 19.153 1.00 93.06 182 LYS A N 1
ATOM 1469 C CA . LYS A 1 182 ? -16.450 4.043 19.511 1.00 93.06 182 LYS A CA 1
ATOM 1470 C C . LYS A 1 182 ? -15.581 4.218 18.278 1.00 93.06 182 LYS A C 1
ATOM 1472 O O . LYS A 1 182 ? -15.468 3.298 17.475 1.00 93.06 182 LYS A O 1
ATOM 1477 N N . ILE A 1 183 ? -14.973 5.394 18.147 1.00 91.81 183 ILE A N 1
ATOM 1478 C CA . ILE A 1 183 ? -14.005 5.648 17.081 1.00 91.81 183 ILE A CA 1
ATOM 1479 C C . ILE A 1 183 ? -12.825 4.700 17.288 1.00 91.81 183 ILE A C 1
ATOM 1481 O O . ILE A 1 183 ? -12.232 4.673 18.371 1.00 91.81 183 ILE A O 1
ATOM 1485 N N . GLU A 1 184 ? -12.521 3.921 16.254 1.00 89.69 184 GLU A N 1
ATOM 1486 C CA . GLU A 1 184 ? -11.378 3.021 16.238 1.00 89.69 184 GLU A CA 1
ATOM 1487 C C . GLU A 1 184 ? -10.083 3.813 16.436 1.00 89.69 184 GLU A C 1
ATOM 1489 O O . GLU A 1 184 ? -9.854 4.845 15.804 1.00 89.69 184 GLU A O 1
ATOM 1494 N N . GLN A 1 185 ? -9.252 3.349 17.368 1.00 91.06 185 GLN A N 1
ATOM 1495 C CA . GLN A 1 185 ? -7.972 3.972 17.678 1.00 91.06 185 GLN A CA 1
ATOM 1496 C C . GLN A 1 185 ? -6.871 3.174 16.999 1.00 91.06 185 GLN A C 1
ATOM 1498 O O . GLN A 1 185 ? -6.541 2.067 17.427 1.00 91.06 185 GLN A O 1
ATOM 1503 N N . TRP A 1 186 ? -6.286 3.758 15.962 1.00 89.25 186 TRP A N 1
ATOM 1504 C CA . TRP A 1 186 ? -5.157 3.166 15.265 1.00 89.25 186 TRP A CA 1
ATOM 1505 C C . TRP A 1 186 ? -3.835 3.530 15.941 1.00 89.25 186 TRP A C 1
ATOM 1507 O O . TRP A 1 186 ? -3.667 4.604 16.524 1.00 89.25 186 TRP A O 1
ATOM 1517 N N . GLY A 1 187 ? -2.879 2.603 15.882 1.00 89.00 187 GLY A N 1
ATOM 1518 C CA . GLY A 1 187 ? -1.527 2.849 16.371 1.00 89.00 187 GLY A CA 1
ATOM 1519 C C . GLY A 1 187 ? -0.847 3.988 15.606 1.00 89.00 187 GLY A C 1
ATOM 1520 O O . GLY A 1 187 ? -1.106 4.212 14.430 1.00 89.00 187 GLY A O 1
ATOM 1521 N N . VAL A 1 188 ? 0.060 4.707 16.272 1.00 90.94 188 VAL A N 1
ATOM 1522 C CA . VAL A 1 188 ? 0.903 5.724 15.617 1.00 90.94 188 VAL A CA 1
ATOM 1523 C C . VAL A 1 188 ? 1.704 5.090 14.480 1.00 90.94 188 VAL A C 1
ATOM 1525 O O . VAL A 1 188 ? 2.372 4.084 14.730 1.00 90.94 188 VAL A O 1
ATOM 1528 N N . GLY A 1 189 ? 1.694 5.717 13.300 1.00 88.31 189 GLY A N 1
ATOM 1529 C CA . GLY A 1 189 ? 2.419 5.229 12.126 1.00 88.31 189 GLY A CA 1
ATOM 1530 C C . GLY A 1 189 ? 1.779 3.998 11.499 1.00 88.31 189 GLY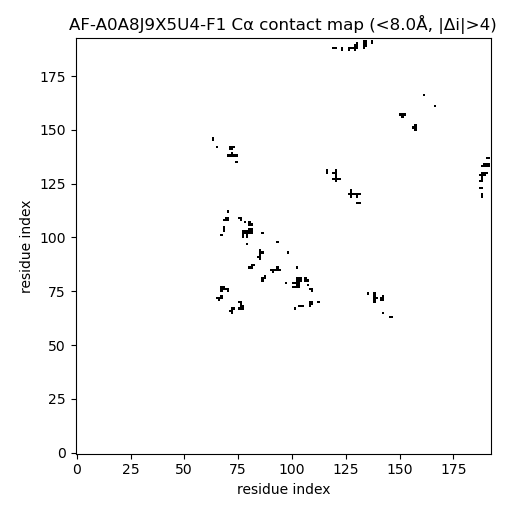 A C 1
ATOM 1531 O O . GLY A 1 189 ? 2.497 3.146 11.008 1.00 88.31 189 GLY A O 1
ATOM 1532 N N . ASN A 1 190 ? 0.458 3.858 11.592 1.00 89.69 190 ASN A N 1
ATOM 1533 C CA . ASN A 1 190 ? -0.289 2.799 10.928 1.00 89.69 190 ASN A CA 1
ATOM 1534 C C . ASN A 1 190 ? -0.537 3.173 9.453 1.00 89.69 190 ASN A C 1
ATOM 1536 O O . ASN A 1 190 ? -0.972 4.287 9.178 1.00 89.69 190 ASN A O 1
ATOM 1540 N N . THR A 1 191 ? -0.268 2.246 8.530 1.00 86.38 191 THR A N 1
ATOM 1541 C CA . THR A 1 191 ? -0.416 2.436 7.072 1.00 86.38 191 THR A CA 1
ATOM 1542 C C . THR A 1 191 ? -1.640 1.723 6.473 1.00 86.38 191 THR A C 1
ATOM 1544 O O . THR A 1 191 ? -1.744 1.559 5.260 1.00 86.38 191 THR A O 1
ATOM 1547 N N . TYR A 1 192 ? -2.582 1.284 7.313 1.00 79.25 192 TYR A N 1
ATOM 1548 C CA . TYR A 1 192 ? -3.791 0.546 6.920 1.00 79.25 192 TYR A CA 1
ATOM 1549 C C . TYR A 1 192 ? -5.001 1.446 6.609 1.00 79.25 192 TYR A C 1
ATOM 1551 O O . TYR A 1 192 ? -6.071 0.922 6.297 1.00 79.25 192 TYR A O 1
ATOM 1559 N N . THR A 1 193 ? -4.852 2.768 6.726 1.00 59.09 193 THR A N 1
ATOM 1560 C CA . THR A 1 193 ? -5.921 3.776 6.592 1.00 59.09 193 THR A CA 1
ATOM 1561 C C . THR A 1 193 ? -5.669 4.704 5.419 1.00 59.09 193 THR A C 1
ATOM 1563 O O . THR A 1 193 ? -6.621 4.937 4.644 1.00 59.09 193 THR A O 1
#

Sequence (193 aa):
MSLLSKRRMSPVLLCLLPVWLPLWLSSPTPCAAFWNVQTENGAAEVVDHDSGTHNRDADTPAEYGVDVSFPMHHHQVSNNYAWLPHNTDSSVPTPPEYRDMSVQPLGNMQARYDTFLQECVEYYGKKGERCVSTEQDRIAMSLRQPQSMQNYTELGYKKIRAPEAVYKLIREFWDRNNKEQKIEQWGVGNTYT

Radius of gyration: 30.87 Å; Cα contacts (8 Å, |Δi|>4): 115; chains: 1; bounding box: 60×53×96 Å

Organism: Phaeodactylum tricornutum (NCBI:txid2850)

pLDDT: mean 76.02, std 22.6, range [34.88, 98.12]

Foldseek 3Di:
DDDDDDDDDDDDDDDDDDDDDDDDDDDDDPPPPPPDDDDDDDDDDDDDDDDPDPPDPPPDQPDDDDAQLALQQHLHHDPQECPDCVNVDVVDPDDPVCPPPDYHDPPPNNVVVVVVLVVQLVVLPVCSVLLVVLSVVRNVVSNVVVVPDPDQDPVRDDDDDDPPVVVVVVVVVCVVCVVVDDPDDDDRNHPPD

Solvent-accessible surface area (backbone atoms only — not comparable to full-atom values): 13135 Å² total; per-residue (Å²): 133,90,81,89,82,82,85,82,86,81,86,84,78,90,81,90,82,82,92,78,85,81,91,75,87,76,76,82,78,79,84,74,84,80,83,79,79,82,79,79,87,77,91,74,92,73,87,85,80,82,80,78,84,74,83,69,69,93,79,65,80,85,81,77,84,73,67,41,66,47,68,54,48,33,93,68,41,48,81,40,40,51,84,40,64,48,66,69,36,90,88,42,76,68,55,82,90,47,67,89,48,62,72,14,83,79,60,72,46,57,62,58,49,53,49,51,53,48,52,46,22,61,76,47,48,98,48,8,68,35,26,58,55,42,38,52,50,49,21,58,49,51,51,48,49,67,77,71,58,76,79,64,40,100,83,69,60,67,94,74,81,72,55,67,73,59,45,49,54,54,48,58,49,44,76,73,43,66,87,71,71,71,84,83,82,76,62,78,42,60,71,90,124

Secondary structure (DSSP, 8-state):
-----PPPPPP----------------------------------------------TTS--------SSTTS-SSPP--BTT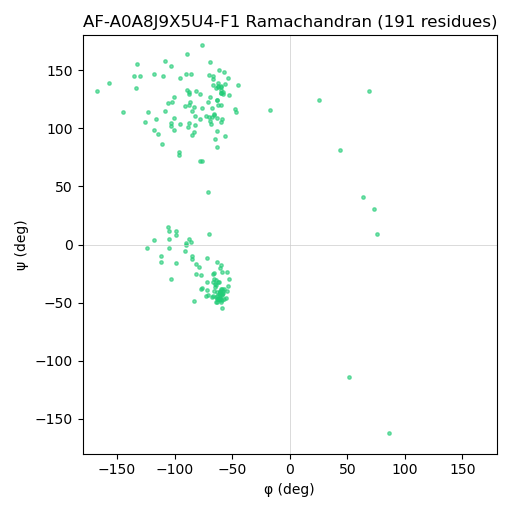SHHHH-TTSPPPGGGTTSPPB-S-SHHHHHHHHHHHHHHHHGGGTHHHHHHHHHHHHHHHHHHHH-----TTS----PPPHHHHHHHHHHHHHHGGG-----PPTT----

Mean predicted aligned error: 16.31 Å